Protein AF-A0A7W8PH49-F1 (afdb_monomer_lite)

Radius of gyration: 19.84 Å; chains: 1; bounding box: 50×38×51 Å

Secondary structure (DSSP, 8-state):
--EEEE-HHHHHHHHTT-HHIIIIIHHHHHHSPSEEEEHHHHHHHIIIIIHHHHHHHHHHHHSSSHHHHHHHHHTS-GGGHHHHHHHHHHHHHHHHHHHHH-TT--HHHHHHHHHHHHHHHHHHHHHHHH--TTEEEES--TT------EE-TTS-EE-TTSS----TTS--HHHHHHHT-HHHHHHHHHHT-GGGS-HHHHH-HHHHHHHHHHHHHHHH-TTS--HHHHHHTHHHHHHHHSPTTEEEE-S-HHHHHHHHHHTT-EEE---

Structure (mmCIF, N/CA/C/O backbone):
data_AF-A0A7W8PH49-F1
#
_entry.id   AF-A0A7W8PH49-F1
#
loop_
_atom_site.group_PDB
_atom_site.id
_atom_site.type_symbol
_atom_site.label_atom_id
_atom_site.label_alt_id
_atom_site.label_comp_id
_atom_site.label_asym_id
_atom_site.label_entity_id
_atom_site.label_seq_id
_atom_site.pdbx_PDB_ins_code
_atom_site.Cartn_x
_atom_site.Cartn_y
_atom_site.Cartn_z
_atom_site.occupancy
_atom_site.B_iso_or_equiv
_atom_site.auth_seq_id
_atom_site.auth_comp_id
_atom_site.auth_asym_id
_atom_site.auth_atom_id
_atom_site.pdbx_PDB_model_num
ATOM 1 N N . MET A 1 1 ? 0.239 10.671 24.122 1.00 63.59 1 MET A N 1
ATOM 2 C CA . MET A 1 1 ? 0.183 9.390 23.383 1.00 63.59 1 MET A CA 1
ATOM 3 C C . MET A 1 1 ? 1.608 8.944 23.175 1.00 63.59 1 MET A C 1
ATOM 5 O O . MET A 1 1 ? 2.427 9.815 22.929 1.00 63.59 1 MET A O 1
ATOM 9 N N . SER A 1 2 ? 1.913 7.663 23.361 1.00 86.12 2 SER A N 1
ATOM 10 C CA . SER A 1 2 ? 3.302 7.187 23.335 1.00 86.12 2 SER A CA 1
ATOM 11 C C . SER A 1 2 ? 3.602 6.191 22.216 1.00 86.12 2 SER A C 1
ATOM 13 O O . SER A 1 2 ? 4.771 5.967 21.965 1.00 86.12 2 SER A O 1
ATOM 15 N N . GLY A 1 3 ? 2.616 5.635 21.501 1.00 95.81 3 GLY A N 1
ATOM 16 C CA . GLY A 1 3 ? 2.865 4.623 20.459 1.00 95.81 3 GLY A CA 1
ATOM 17 C C . GLY A 1 3 ? 2.563 5.064 19.024 1.00 95.81 3 GLY A C 1
ATOM 18 O O . GLY A 1 3 ? 1.749 5.961 18.787 1.00 95.81 3 GLY A O 1
ATOM 19 N N . SER A 1 4 ? 3.164 4.358 18.066 1.00 97.56 4 SER A N 1
ATOM 20 C CA . SER A 1 4 ? 2.958 4.543 16.625 1.00 97.56 4 SER A CA 1
ATOM 21 C C . SER A 1 4 ? 2.393 3.273 15.990 1.00 97.56 4 SER A C 1
ATOM 23 O O . SER A 1 4 ? 2.998 2.206 16.079 1.00 97.56 4 SER A O 1
ATOM 25 N N . PHE A 1 5 ? 1.256 3.375 15.306 1.00 98.12 5 PHE A N 1
ATOM 26 C CA . PHE A 1 5 ? 0.662 2.279 14.544 1.00 98.12 5 PHE A CA 1
ATOM 27 C C . PHE A 1 5 ? 0.608 2.657 13.066 1.00 98.12 5 PHE A C 1
ATOM 29 O O . PHE A 1 5 ? -0.141 3.544 12.667 1.00 98.12 5 PHE A O 1
ATOM 36 N N . LEU A 1 6 ? 1.454 2.021 12.264 1.00 97.88 6 LEU A N 1
ATOM 37 C CA . LEU A 1 6 ? 1.696 2.434 10.889 1.00 97.88 6 LEU A CA 1
ATOM 38 C C . LEU A 1 6 ? 0.653 1.844 9.947 1.00 97.88 6 LEU A C 1
ATOM 40 O O . LEU A 1 6 ? 0.441 0.626 9.926 1.00 97.88 6 LEU A O 1
ATOM 44 N N . ASP A 1 7 ? 0.052 2.711 9.140 1.00 97.44 7 ASP A N 1
ATOM 45 C CA . ASP A 1 7 ? -0.735 2.296 7.993 1.00 97.44 7 ASP A CA 1
ATOM 46 C C . ASP A 1 7 ? 0.152 1.887 6.800 1.00 97.44 7 ASP A C 1
ATOM 48 O O . ASP A 1 7 ? 1.376 2.048 6.796 1.00 97.44 7 ASP A O 1
ATOM 52 N N . THR A 1 8 ? -0.481 1.362 5.752 1.00 96.56 8 THR A N 1
ATOM 53 C CA . THR A 1 8 ? 0.212 0.953 4.526 1.00 96.56 8 THR A CA 1
ATOM 54 C C . THR A 1 8 ? 0.941 2.105 3.844 1.00 96.56 8 THR A C 1
ATOM 56 O O . THR A 1 8 ? 2.031 1.887 3.319 1.00 96.56 8 THR A O 1
ATOM 59 N N . THR A 1 9 ? 0.373 3.314 3.825 1.00 96.06 9 THR A N 1
ATOM 60 C CA . THR A 1 9 ? 1.007 4.444 3.134 1.00 96.06 9 THR A CA 1
ATOM 61 C C . THR A 1 9 ? 2.331 4.817 3.789 1.00 96.06 9 THR A C 1
ATOM 63 O O . THR A 1 9 ? 3.338 4.908 3.096 1.00 96.06 9 THR A O 1
ATOM 66 N N . VAL A 1 10 ? 2.393 4.886 5.120 1.00 96.94 10 VAL A N 1
ATOM 67 C CA . VAL A 1 10 ? 3.647 5.154 5.837 1.00 96.94 10 VAL A CA 1
ATOM 68 C C . VAL A 1 10 ? 4.652 4.016 5.670 1.00 96.94 10 VAL A C 1
ATOM 70 O O . VAL A 1 10 ? 5.843 4.274 5.510 1.00 96.94 10 VAL A O 1
ATOM 73 N N . VAL A 1 11 ? 4.199 2.758 5.637 1.00 97.12 11 VAL A N 1
ATOM 74 C CA . VAL A 1 11 ? 5.083 1.618 5.336 1.00 97.12 11 VAL A CA 1
ATOM 75 C C . VAL A 1 11 ? 5.708 1.743 3.945 1.00 97.12 11 VAL A C 1
ATOM 77 O O . VAL A 1 11 ? 6.890 1.440 3.795 1.00 97.12 11 VAL A O 1
ATOM 80 N N . VAL A 1 12 ? 4.949 2.192 2.937 1.00 96.50 12 VAL A N 1
ATOM 81 C CA . VAL A 1 12 ? 5.479 2.444 1.586 1.00 96.50 12 VAL A CA 1
ATOM 82 C C . VAL A 1 12 ? 6.554 3.526 1.633 1.00 96.50 12 VAL A C 1
ATOM 84 O O . VAL A 1 12 ? 7.664 3.270 1.179 1.00 96.50 12 VAL A O 1
ATOM 87 N N . GLU A 1 13 ? 6.263 4.680 2.237 1.00 96.19 13 GLU A N 1
ATOM 88 C CA . GLU A 1 13 ? 7.209 5.800 2.329 1.00 96.19 13 GLU A CA 1
ATOM 89 C C . GLU A 1 13 ? 8.526 5.378 2.999 1.00 96.19 13 GLU A C 1
ATOM 91 O O . GLU A 1 13 ? 9.614 5.651 2.489 1.00 96.19 13 GLU A O 1
ATOM 96 N N . LEU A 1 14 ? 8.439 4.656 4.124 1.00 96.12 14 LEU A N 1
ATOM 97 C CA . LEU A 1 14 ? 9.610 4.153 4.849 1.00 96.12 14 LEU A CA 1
ATOM 98 C C . LEU A 1 14 ? 10.404 3.139 4.024 1.00 96.12 14 LEU A C 1
ATOM 100 O O . LEU A 1 14 ? 11.633 3.158 4.036 1.00 96.12 14 LEU A O 1
ATOM 104 N N . ALA A 1 15 ? 9.716 2.241 3.320 1.00 96.25 15 ALA A N 1
ATOM 105 C CA . ALA A 1 15 ? 10.357 1.191 2.545 1.00 96.25 15 ALA A CA 1
ATOM 106 C C . ALA A 1 15 ? 11.005 1.708 1.249 1.00 96.25 15 ALA A C 1
ATOM 108 O O . ALA A 1 15 ? 12.002 1.130 0.808 1.00 96.25 15 ALA A O 1
ATOM 109 N N . GLU A 1 16 ? 10.463 2.781 0.667 1.00 94.81 16 GLU A N 1
ATOM 110 C CA . GLU A 1 16 ? 11.040 3.508 -0.473 1.00 94.81 16 GLU A CA 1
ATOM 111 C C . GLU A 1 16 ? 12.112 4.525 -0.062 1.00 94.81 16 GLU A C 1
ATOM 113 O O . GLU A 1 16 ? 12.759 5.097 -0.935 1.00 94.81 16 GLU A O 1
ATOM 118 N N . GLU A 1 17 ? 12.330 4.727 1.242 1.00 93.56 17 GLU A N 1
ATOM 119 C CA . GLU A 1 17 ? 13.286 5.702 1.782 1.00 93.56 17 GLU A CA 1
ATOM 120 C C . GLU A 1 17 ? 13.030 7.127 1.259 1.00 93.56 17 GLU A C 1
ATOM 122 O O . GLU A 1 17 ? 13.965 7.888 0.975 1.00 93.56 17 GLU A O 1
ATOM 127 N N . SER A 1 18 ? 11.748 7.483 1.133 1.00 92.56 18 SER A N 1
ATOM 128 C CA . SER A 1 18 ? 11.317 8.776 0.611 1.00 92.56 18 SER A CA 1
ATOM 129 C C . SER A 1 18 ? 11.761 9.941 1.501 1.00 92.56 18 SER A C 1
ATOM 131 O O . SER A 1 18 ? 12.086 9.786 2.685 1.00 92.56 18 SER A O 1
ATOM 133 N N . ASP A 1 19 ? 11.727 11.156 0.957 1.00 93.00 19 ASP A N 1
ATOM 134 C CA . ASP A 1 19 ? 12.008 12.352 1.754 1.00 93.00 19 ASP A CA 1
ATOM 135 C C . ASP A 1 19 ? 10.998 12.518 2.891 1.00 93.00 19 ASP A C 1
ATOM 137 O O . ASP A 1 19 ? 11.363 12.946 3.985 1.00 93.00 19 ASP A O 1
ATOM 141 N N . LEU A 1 20 ? 9.744 12.104 2.686 1.00 92.12 20 LEU A N 1
ATOM 142 C CA . LEU A 1 20 ? 8.714 12.121 3.722 1.00 92.12 20 LEU A CA 1
ATOM 143 C C . LEU A 1 20 ? 9.047 11.160 4.872 1.00 92.12 20 LEU A C 1
ATOM 145 O O . LEU A 1 20 ? 8.883 11.501 6.047 1.00 92.12 20 LEU A O 1
ATOM 149 N N . ALA A 1 21 ? 9.573 9.977 4.547 1.00 91.00 21 ALA A N 1
ATOM 150 C CA . ALA A 1 21 ? 10.068 9.037 5.541 1.00 91.00 21 ALA A CA 1
ATOM 151 C C . ALA A 1 21 ? 11.220 9.623 6.365 1.00 91.00 21 ALA A C 1
ATOM 153 O O . ALA A 1 21 ? 11.222 9.486 7.587 1.00 91.00 21 ALA A O 1
ATOM 154 N N . LYS A 1 22 ? 12.173 10.306 5.725 1.00 92.38 22 LYS A N 1
ATOM 155 C CA . LYS A 1 22 ? 13.346 10.886 6.402 1.00 92.38 22 LYS A CA 1
ATOM 156 C C . LYS A 1 22 ? 13.001 12.109 7.248 1.00 92.38 22 LYS A C 1
ATOM 158 O O . LYS A 1 22 ? 13.488 12.236 8.366 1.00 92.38 22 LYS A O 1
ATOM 163 N N . THR A 1 23 ? 12.177 13.006 6.713 1.00 93.50 23 THR A N 1
ATOM 164 C CA . THR A 1 23 ? 11.883 14.311 7.328 1.00 93.50 23 THR A CA 1
ATOM 165 C C . THR A 1 23 ? 10.814 14.240 8.410 1.00 93.50 23 THR A C 1
ATOM 167 O O . THR A 1 23 ? 10.840 15.043 9.339 1.00 93.50 23 THR A O 1
ATOM 170 N N . TRP A 1 24 ? 9.895 13.276 8.326 1.00 94.56 24 TRP A N 1
ATOM 171 C CA . TRP A 1 24 ? 8.778 13.161 9.263 1.00 94.56 24 TRP A CA 1
ATOM 172 C C . TRP A 1 24 ? 8.630 11.757 9.850 1.00 94.56 24 TRP A C 1
ATOM 174 O O . TRP A 1 24 ? 8.584 11.615 11.073 1.00 94.56 24 TRP A O 1
ATOM 184 N N . GLY A 1 25 ? 8.596 10.717 9.010 1.00 92.62 25 GLY A N 1
ATOM 185 C CA . GLY A 1 25 ? 8.243 9.361 9.444 1.00 92.62 25 GLY A CA 1
ATOM 186 C C . GLY A 1 25 ? 9.185 8.801 10.512 1.00 92.62 25 GLY A C 1
ATOM 187 O O . GLY A 1 25 ? 8.754 8.482 11.620 1.00 92.62 25 GLY A O 1
ATOM 188 N N . LEU A 1 26 ? 10.480 8.712 10.202 1.00 94.38 26 LEU A N 1
ATOM 189 C CA . LEU A 1 26 ? 11.500 8.176 11.105 1.00 94.38 26 LEU A CA 1
ATOM 190 C C . LEU A 1 26 ? 11.653 9.009 12.393 1.00 94.38 26 LEU A C 1
ATOM 192 O O . LEU A 1 26 ? 11.631 8.399 13.465 1.00 94.38 26 LEU A O 1
ATOM 196 N N . PRO A 1 27 ? 11.740 10.359 12.351 1.00 94.69 27 PRO A N 1
ATOM 197 C CA . PRO A 1 27 ? 11.766 11.170 13.569 1.00 94.69 27 PRO A CA 1
ATOM 198 C C . PRO A 1 27 ? 10.541 10.961 14.465 1.00 94.69 27 PRO A C 1
ATOM 200 O O . PRO A 1 27 ? 10.687 10.776 15.674 1.00 94.69 27 PRO A O 1
ATOM 203 N N . TYR A 1 28 ? 9.335 10.939 13.884 1.00 94.88 28 TYR A N 1
ATOM 204 C CA . TYR A 1 28 ? 8.110 10.740 14.656 1.00 94.88 28 TYR A CA 1
ATOM 205 C C . TYR A 1 28 ? 8.087 9.356 15.313 1.00 94.88 28 TYR A C 1
ATOM 207 O O . TYR A 1 28 ? 7.813 9.241 16.508 1.00 94.88 28 TYR A O 1
ATOM 215 N N . ILE A 1 29 ? 8.424 8.309 14.556 1.00 95.88 29 ILE A N 1
ATOM 216 C CA . ILE A 1 29 ? 8.479 6.924 15.041 1.00 95.88 29 ILE A CA 1
ATOM 217 C C . ILE A 1 29 ? 9.504 6.769 16.168 1.00 95.88 29 ILE A C 1
ATOM 219 O O . ILE A 1 29 ? 9.229 6.093 17.160 1.00 95.88 29 ILE A O 1
ATOM 223 N N . ALA A 1 30 ? 10.673 7.401 16.050 1.00 95.19 30 ALA A N 1
ATOM 224 C CA . ALA A 1 30 ? 11.698 7.366 17.088 1.00 95.19 30 ALA A CA 1
ATOM 225 C C . ALA A 1 30 ? 11.212 8.007 18.400 1.00 95.19 30 ALA A C 1
ATOM 227 O O . ALA A 1 30 ? 11.478 7.472 19.475 1.00 95.19 30 ALA A O 1
ATOM 228 N N . GLY A 1 31 ? 10.458 9.108 18.316 1.00 95.31 31 GLY A N 1
ATOM 229 C CA . GLY A 1 31 ? 9.889 9.793 19.481 1.00 95.31 31 GLY A CA 1
ATOM 230 C C . GLY A 1 31 ? 8.648 9.128 20.094 1.00 95.31 31 GLY A C 1
ATOM 231 O O . GLY A 1 31 ? 8.282 9.467 21.216 1.00 95.31 31 GLY A O 1
ATOM 232 N N . ASN A 1 32 ? 7.995 8.195 19.389 1.00 96.56 32 ASN A N 1
ATOM 233 C CA . ASN A 1 32 ? 6.694 7.627 19.775 1.00 96.56 32 ASN A CA 1
ATOM 234 C C . ASN A 1 32 ? 6.712 6.087 19.732 1.00 96.56 32 ASN A C 1
ATOM 236 O O . ASN A 1 32 ? 6.073 5.457 18.880 1.00 96.56 32 ASN A O 1
ATOM 240 N N . GLN A 1 33 ? 7.463 5.487 20.661 1.00 96.12 33 GLN A N 1
ATOM 241 C CA . GLN A 1 33 ? 7.584 4.037 20.846 1.00 96.12 33 GLN A CA 1
ATOM 242 C C . GLN A 1 33 ? 6.598 3.476 21.897 1.00 96.12 33 GLN A C 1
ATOM 244 O O . GLN A 1 33 ? 6.437 4.058 22.970 1.00 96.12 33 GLN A O 1
ATOM 249 N N . PRO A 1 34 ? 6.001 2.288 21.672 1.00 96.69 34 PRO A N 1
ATOM 250 C CA . PRO A 1 34 ? 6.371 1.309 20.651 1.00 96.69 34 PRO A CA 1
ATOM 251 C C . PRO A 1 34 ? 5.816 1.646 19.265 1.00 96.69 34 PRO A C 1
ATOM 253 O O . PRO A 1 34 ? 4.673 2.084 19.137 1.00 96.69 34 PRO A O 1
ATOM 256 N N . ALA A 1 35 ? 6.604 1.367 18.227 1.00 97.62 35 ALA A N 1
ATOM 257 C CA . ALA A 1 35 ? 6.151 1.430 16.845 1.00 97.62 35 ALA A CA 1
ATOM 258 C C . ALA A 1 35 ? 5.801 0.043 16.301 1.00 97.62 35 ALA A C 1
ATOM 260 O O . ALA A 1 35 ? 6.537 -0.935 16.473 1.00 97.62 35 ALA A O 1
ATOM 261 N N . GLN A 1 36 ? 4.644 -0.052 15.654 1.00 97.94 36 GLN A N 1
ATOM 262 C CA . GLN A 1 36 ? 4.073 -1.312 15.206 1.00 97.94 36 GLN A CA 1
ATOM 263 C C . GLN A 1 36 ? 3.493 -1.194 13.801 1.00 97.94 36 GLN A C 1
ATOM 265 O O . GLN A 1 36 ? 2.929 -0.172 13.420 1.00 97.94 36 GLN A O 1
ATOM 270 N N . THR A 1 37 ? 3.594 -2.275 13.035 1.00 97.38 37 THR A N 1
ATOM 271 C CA . THR A 1 37 ? 2.990 -2.404 11.706 1.00 97.38 37 THR A CA 1
ATOM 272 C C . THR A 1 37 ? 2.215 -3.713 11.646 1.00 97.38 37 THR A C 1
ATOM 274 O O . THR A 1 37 ? 2.782 -4.767 11.936 1.00 97.38 37 THR A O 1
ATOM 277 N N . PRO A 1 38 ? 0.926 -3.715 11.289 1.00 96.50 38 PRO A N 1
ATOM 278 C CA . PRO A 1 38 ? 0.199 -4.965 11.159 1.00 96.50 38 PRO A CA 1
ATOM 279 C C . PRO A 1 38 ? 0.617 -5.719 9.889 1.00 96.50 38 PRO A C 1
ATOM 281 O O . PRO A 1 38 ? 0.914 -5.106 8.864 1.00 96.50 38 PRO A O 1
ATOM 284 N N . TYR A 1 39 ? 0.531 -7.053 9.895 1.00 94.38 39 TYR A N 1
ATOM 285 C CA . TYR A 1 39 ? 0.675 -7.862 8.672 1.00 94.38 39 TYR A CA 1
ATOM 286 C C . TYR A 1 39 ? -0.285 -7.422 7.556 1.00 94.38 39 TYR A C 1
ATOM 288 O O . TYR A 1 39 ? 0.010 -7.589 6.373 1.00 94.38 39 TYR A O 1
ATOM 296 N N . TYR A 1 40 ? -1.415 -6.815 7.924 1.00 94.50 40 TYR A N 1
ATOM 297 C CA . TYR A 1 40 ? -2.347 -6.212 6.981 1.00 94.50 40 TYR A CA 1
ATOM 298 C C . TYR A 1 40 ? -1.702 -5.118 6.113 1.00 94.50 40 TYR A C 1
ATOM 300 O O . TYR A 1 40 ? -1.950 -5.085 4.911 1.00 94.50 40 TYR A O 1
ATOM 308 N N . ALA A 1 41 ? -0.806 -4.295 6.666 1.00 95.69 41 ALA A N 1
ATOM 309 C CA . ALA A 1 41 ? -0.099 -3.279 5.887 1.00 95.69 41 ALA A CA 1
ATOM 310 C C . ALA A 1 41 ? 0.832 -3.911 4.842 1.00 95.69 41 ALA A C 1
ATOM 312 O O . ALA A 1 41 ? 0.869 -3.493 3.687 1.00 95.69 41 ALA A O 1
ATOM 313 N N . LEU A 1 42 ? 1.528 -4.993 5.208 1.00 94.31 42 LEU A N 1
ATOM 314 C CA . LEU A 1 42 ? 2.360 -5.751 4.267 1.00 94.31 42 LEU A CA 1
ATOM 315 C C . LEU A 1 42 ? 1.519 -6.432 3.180 1.00 94.31 42 LEU A C 1
ATOM 317 O O . LEU A 1 42 ? 1.929 -6.495 2.021 1.00 94.31 42 LEU A O 1
ATOM 321 N N . LYS A 1 43 ? 0.320 -6.909 3.532 1.00 92.00 43 LYS A N 1
ATOM 322 C CA . LYS A 1 43 ? -0.652 -7.454 2.577 1.00 92.00 43 LYS A CA 1
ATOM 323 C C . LYS A 1 43 ? -1.077 -6.400 1.553 1.00 92.00 43 LYS A C 1
ATOM 325 O O . LYS A 1 43 ? -1.104 -6.688 0.356 1.00 92.00 43 LYS A O 1
ATOM 330 N N . GLU A 1 44 ? -1.407 -5.193 2.001 1.00 92.81 44 GLU A N 1
ATOM 331 C CA . GLU A 1 44 ? -1.779 -4.097 1.104 1.00 92.81 44 GLU A CA 1
ATOM 332 C C . GLU A 1 44 ? -0.597 -3.601 0.267 1.00 92.81 44 GLU A C 1
ATOM 334 O O . GLU A 1 44 ? -0.771 -3.354 -0.927 1.00 92.81 44 GLU A O 1
ATOM 339 N N . LEU A 1 45 ? 0.610 -3.555 0.837 1.00 93.75 45 LEU A N 1
ATOM 340 C CA . LEU A 1 45 ? 1.846 -3.268 0.109 1.00 93.75 45 LEU A CA 1
ATOM 341 C C . LEU A 1 45 ? 2.061 -4.263 -1.045 1.00 93.75 45 LEU A C 1
ATOM 343 O O . LEU A 1 45 ? 2.324 -3.840 -2.175 1.00 93.75 45 LEU A O 1
ATOM 347 N N . LEU A 1 46 ? 1.890 -5.568 -0.786 1.00 91.88 46 LEU A N 1
ATOM 348 C CA . LEU A 1 46 ? 1.950 -6.611 -1.817 1.00 91.88 46 LEU A CA 1
ATOM 349 C C . LEU A 1 46 ? 0.882 -6.411 -2.895 1.00 91.88 46 LEU A C 1
ATOM 351 O O . LEU A 1 46 ? 1.197 -6.423 -4.081 1.00 91.88 46 LEU A O 1
ATOM 355 N N . ALA A 1 47 ? -0.377 -6.193 -2.499 1.00 88.94 47 ALA A N 1
ATOM 356 C CA . ALA A 1 47 ? -1.499 -5.999 -3.425 1.00 88.94 47 ALA A CA 1
ATOM 357 C C . ALA A 1 47 ? -1.437 -4.675 -4.215 1.00 88.94 47 ALA A C 1
ATOM 359 O O . ALA A 1 47 ? -2.161 -4.506 -5.210 1.00 88.94 47 ALA A O 1
ATOM 360 N N . GLY A 1 48 ? -0.651 -3.723 -3.718 1.00 91.56 48 GLY A N 1
ATOM 361 C CA . GLY A 1 48 ? -0.505 -2.362 -4.206 1.00 91.56 48 GLY A CA 1
ATOM 362 C C . GLY A 1 48 ? 0.846 -2.148 -4.870 1.00 91.56 48 GLY A C 1
ATOM 363 O O . GLY A 1 48 ? 1.048 -2.570 -6.009 1.00 91.56 48 GLY A O 1
ATOM 364 N N . ARG A 1 49 ? 1.748 -1.447 -4.176 1.00 94.25 49 ARG A N 1
ATOM 365 C CA . ARG A 1 49 ? 2.990 -0.912 -4.747 1.00 94.25 49 ARG A CA 1
ATOM 366 C C . ARG A 1 49 ? 3.927 -1.992 -5.287 1.00 94.25 49 ARG A C 1
ATOM 368 O O . ARG A 1 49 ? 4.422 -1.834 -6.399 1.00 94.25 49 ARG A O 1
ATOM 375 N N . VAL A 1 50 ? 4.109 -3.105 -4.570 1.00 94.12 50 VAL A N 1
ATOM 376 C CA . VAL A 1 50 ? 4.936 -4.228 -5.054 1.00 94.12 50 VAL A CA 1
ATOM 377 C C . VAL A 1 50 ? 4.351 -4.799 -6.342 1.00 94.12 50 VAL A C 1
ATOM 379 O O . VAL A 1 50 ? 5.067 -4.927 -7.330 1.00 94.12 50 VAL A O 1
ATOM 382 N N . ARG A 1 51 ? 3.038 -5.075 -6.372 1.00 92.00 51 ARG A N 1
ATOM 383 C CA . ARG A 1 51 ? 2.382 -5.599 -7.575 1.00 92.00 51 ARG A CA 1
ATOM 384 C C . ARG A 1 51 ? 2.509 -4.655 -8.769 1.00 92.00 51 ARG A C 1
ATOM 386 O O . ARG A 1 51 ? 2.769 -5.131 -9.863 1.00 92.00 51 ARG A O 1
ATOM 393 N N . ILE A 1 52 ? 2.356 -3.348 -8.559 1.00 93.50 52 ILE A N 1
ATOM 394 C CA . ILE A 1 52 ? 2.504 -2.333 -9.615 1.00 93.50 52 ILE A CA 1
ATOM 395 C C . ILE A 1 52 ? 3.896 -2.401 -10.251 1.00 93.50 52 ILE A C 1
ATOM 397 O O . ILE A 1 52 ? 4.015 -2.394 -11.474 1.00 93.50 52 ILE A O 1
ATOM 401 N N . LEU A 1 53 ? 4.942 -2.493 -9.430 1.00 95.19 53 LEU A N 1
ATOM 402 C CA . LEU A 1 53 ? 6.315 -2.580 -9.917 1.00 95.19 53 LEU A CA 1
ATOM 403 C C . LEU A 1 53 ? 6.600 -3.926 -10.611 1.00 95.19 53 LEU A C 1
ATOM 405 O O . LEU A 1 53 ? 7.241 -3.935 -11.660 1.00 95.19 53 LEU A O 1
ATOM 409 N N . CYS A 1 54 ? 6.074 -5.044 -10.092 1.00 94.12 54 CYS A N 1
ATOM 410 C CA . CYS A 1 54 ? 6.142 -6.338 -10.782 1.00 94.12 54 CYS A CA 1
ATOM 411 C C . CYS A 1 54 ? 5.421 -6.296 -12.136 1.00 94.12 54 CYS A C 1
ATOM 413 O O . CYS A 1 54 ? 5.951 -6.791 -13.124 1.00 94.12 54 CYS A O 1
ATOM 415 N N . ASP A 1 55 ? 4.229 -5.694 -12.204 1.00 92.50 55 ASP A N 1
ATOM 416 C CA . ASP A 1 55 ? 3.472 -5.563 -13.450 1.00 92.50 55 ASP A CA 1
ATOM 417 C C . ASP A 1 55 ? 4.256 -4.711 -14.470 1.00 92.50 55 ASP A C 1
ATOM 419 O O . ASP A 1 55 ? 4.339 -5.095 -15.635 1.00 92.50 55 ASP A O 1
ATOM 423 N N . ALA A 1 56 ? 4.894 -3.611 -14.047 1.00 95.50 56 ALA A N 1
ATOM 424 C CA . ALA A 1 56 ? 5.760 -2.804 -14.914 1.00 95.50 56 ALA A CA 1
ATOM 425 C C . ALA A 1 56 ? 6.966 -3.606 -15.439 1.00 95.50 56 ALA A C 1
ATOM 427 O O . ALA A 1 56 ? 7.201 -3.642 -16.648 1.00 95.50 56 ALA A O 1
ATOM 428 N N . HIS A 1 57 ? 7.680 -4.303 -14.548 1.00 96.88 57 HIS A N 1
ATOM 429 C CA . HIS A 1 57 ? 8.808 -5.165 -14.908 1.00 96.88 57 HIS A CA 1
ATOM 430 C C . HIS A 1 57 ? 8.395 -6.255 -15.902 1.00 96.88 57 HIS A C 1
ATOM 432 O O . HIS A 1 57 ? 9.000 -6.410 -16.956 1.00 96.88 57 HIS A O 1
ATOM 438 N N . ASN A 1 58 ? 7.332 -6.997 -15.598 1.00 95.81 58 ASN A N 1
ATOM 439 C CA . ASN A 1 58 ? 6.924 -8.155 -16.390 1.00 95.81 58 ASN A CA 1
ATOM 440 C C . ASN A 1 58 ? 6.387 -7.752 -17.765 1.00 95.81 58 ASN A C 1
ATOM 442 O O . ASN A 1 58 ? 6.576 -8.480 -18.737 1.00 95.81 58 ASN A O 1
ATOM 446 N N . ARG A 1 59 ? 5.748 -6.580 -17.870 1.00 95.94 59 ARG A N 1
ATOM 447 C CA . ARG A 1 59 ? 5.344 -6.015 -19.163 1.00 95.94 59 ARG A CA 1
ATOM 448 C C . ARG A 1 59 ? 6.548 -5.612 -20.002 1.00 95.94 59 ARG A C 1
ATOM 450 O O . ARG A 1 59 ? 6.545 -5.896 -21.193 1.00 95.94 59 ARG A O 1
ATOM 457 N N . LEU A 1 60 ? 7.570 -5.009 -19.394 1.00 97.25 60 LEU A N 1
ATOM 458 C CA . LEU A 1 60 ? 8.821 -4.708 -20.087 1.00 97.25 60 LEU A CA 1
ATOM 459 C C . LEU A 1 60 ? 9.548 -5.983 -20.526 1.00 97.25 60 LEU A C 1
ATOM 461 O O . LEU A 1 60 ? 10.009 -6.054 -21.660 1.00 97.25 60 LEU A O 1
ATOM 465 N N . GLN A 1 61 ? 9.612 -6.993 -19.657 1.00 96.81 61 GLN A N 1
ATOM 466 C CA . GLN A 1 61 ? 10.252 -8.279 -19.940 1.00 96.81 61 GLN A CA 1
ATOM 467 C C . GLN A 1 61 ? 9.628 -8.938 -21.175 1.00 96.81 61 GLN A C 1
ATOM 469 O O . GLN A 1 61 ? 10.352 -9.347 -22.082 1.00 96.81 61 GLN A O 1
ATOM 474 N N . ALA A 1 62 ? 8.293 -8.980 -21.222 1.00 95.88 62 ALA A N 1
ATOM 475 C CA . ALA A 1 62 ? 7.529 -9.610 -22.295 1.00 95.88 62 ALA A CA 1
ATOM 476 C C . ALA A 1 62 ? 7.506 -8.818 -23.616 1.00 95.88 62 ALA A C 1
ATOM 478 O O . ALA A 1 62 ? 7.245 -9.408 -24.659 1.00 95.88 62 ALA A O 1
ATOM 479 N N . ALA A 1 63 ? 7.737 -7.504 -23.580 1.00 96.19 63 ALA A N 1
ATOM 480 C CA . ALA A 1 63 ? 7.714 -6.644 -24.762 1.00 96.19 63 ALA A CA 1
ATOM 481 C C . ALA A 1 63 ? 9.057 -6.652 -25.501 1.00 96.19 63 ALA A C 1
ATOM 483 O O . ALA A 1 63 ? 10.109 -6.821 -24.892 1.00 96.19 63 ALA A O 1
ATOM 484 N N . GLU A 1 64 ? 9.072 -6.379 -26.801 1.00 94.25 64 GLU A N 1
ATOM 485 C CA . GLU A 1 64 ? 10.310 -6.242 -27.569 1.00 94.25 64 GLU A CA 1
ATOM 486 C C . GLU A 1 64 ? 11.058 -4.951 -27.175 1.00 94.25 64 GLU A C 1
ATOM 488 O O . GLU A 1 64 ? 12.289 -4.909 -27.158 1.00 94.25 64 GLU A O 1
ATOM 493 N N . ASN A 1 65 ? 10.334 -3.869 -26.867 1.00 92.88 65 ASN A N 1
ATOM 494 C CA . ASN A 1 65 ? 10.882 -2.574 -26.443 1.00 92.88 65 ASN A CA 1
ATOM 495 C C . ASN A 1 65 ? 10.019 -1.866 -25.397 1.00 92.88 65 ASN A C 1
ATOM 497 O O . ASN A 1 65 ? 8.881 -2.235 -25.120 1.00 92.88 65 ASN A O 1
ATOM 501 N N . VAL A 1 66 ? 10.573 -0.775 -24.865 1.00 93.81 66 VAL A N 1
ATOM 502 C CA . VAL A 1 66 ? 9.917 0.115 -23.903 1.00 93.81 66 VAL A CA 1
ATOM 503 C C . VAL A 1 66 ? 8.620 0.714 -24.454 1.00 93.81 66 VAL A C 1
ATOM 505 O O . VAL A 1 66 ? 7.636 0.803 -23.722 1.00 93.81 66 VAL A O 1
ATOM 508 N N . GLY A 1 67 ? 8.585 1.092 -25.736 1.00 93.88 67 GLY A N 1
ATOM 509 C CA . GLY A 1 67 ? 7.387 1.647 -26.371 1.00 93.88 67 GLY A CA 1
ATOM 510 C C . GLY A 1 67 ? 6.228 0.650 -26.382 1.00 93.88 67 GLY A C 1
ATOM 511 O O . GLY A 1 67 ? 5.113 0.979 -25.979 1.00 93.88 67 GLY A O 1
ATOM 512 N N . GLU A 1 68 ? 6.501 -0.598 -26.754 1.00 96.06 68 GLU A N 1
ATOM 513 C CA . GLU A 1 68 ? 5.526 -1.684 -26.703 1.00 96.06 68 GLU A CA 1
ATOM 514 C C . GLU A 1 68 ? 5.074 -1.978 -25.264 1.00 96.06 68 GLU A C 1
ATOM 516 O O . GLU A 1 68 ? 3.876 -2.127 -25.020 1.00 96.06 68 GLU A O 1
ATOM 521 N N . ALA A 1 69 ? 5.991 -1.974 -24.292 1.00 95.88 69 ALA A N 1
ATOM 522 C CA . ALA A 1 69 ? 5.652 -2.151 -22.880 1.00 95.88 69 ALA A CA 1
ATOM 523 C C . ALA A 1 69 ? 4.709 -1.048 -22.361 1.00 95.88 69 ALA A C 1
ATOM 525 O O . ALA A 1 69 ? 3.708 -1.342 -21.699 1.00 95.88 69 ALA A O 1
ATOM 526 N N . LEU A 1 70 ? 4.981 0.218 -22.704 1.00 94.25 70 LEU A N 1
ATOM 527 C CA . LEU A 1 70 ? 4.126 1.363 -22.375 1.00 94.25 70 LEU A CA 1
ATOM 528 C C . LEU A 1 70 ? 2.743 1.233 -23.018 1.00 94.25 70 LEU A C 1
ATOM 530 O O . LEU A 1 70 ? 1.732 1.439 -22.346 1.00 94.25 70 LEU A O 1
ATOM 534 N N . MET A 1 71 ? 2.677 0.834 -24.290 1.00 94.25 71 MET A N 1
ATOM 535 C CA . MET A 1 71 ? 1.410 0.604 -24.987 1.00 94.25 71 MET A CA 1
ATOM 536 C C . MET A 1 71 ? 0.619 -0.556 -24.375 1.00 94.25 71 MET A C 1
ATOM 538 O O . MET A 1 71 ? -0.600 -0.458 -24.221 1.00 94.25 71 MET A O 1
ATOM 542 N N . ALA A 1 72 ? 1.291 -1.639 -23.979 1.00 93.44 72 ALA A N 1
ATOM 543 C CA . ALA A 1 72 ? 0.665 -2.770 -23.304 1.00 93.44 72 ALA A CA 1
ATOM 544 C C . ALA A 1 72 ? 0.064 -2.363 -21.948 1.00 93.44 72 ALA A C 1
ATOM 546 O O . ALA A 1 72 ? -1.053 -2.774 -21.625 1.00 93.44 72 ALA A O 1
ATOM 547 N N . LEU A 1 73 ? 0.762 -1.519 -21.180 1.00 91.00 73 LEU A N 1
ATOM 548 C CA . LEU A 1 73 ? 0.234 -0.933 -19.946 1.00 91.00 73 LEU A CA 1
ATOM 549 C C . LEU A 1 73 ? -0.941 0.011 -20.231 1.00 91.00 73 LEU A C 1
ATOM 551 O O . LEU A 1 73 ? -1.985 -0.105 -19.596 1.00 91.00 73 LEU A O 1
ATOM 555 N N . ALA A 1 74 ? -0.823 0.902 -21.218 1.00 89.69 74 ALA A N 1
ATOM 556 C CA . ALA A 1 74 ? -1.864 1.870 -21.565 1.00 89.69 74 ALA A CA 1
ATOM 557 C C . ALA A 1 74 ? -3.186 1.208 -21.992 1.00 89.69 74 ALA A C 1
ATOM 559 O O . ALA A 1 74 ? -4.257 1.732 -21.673 1.00 89.69 74 ALA A O 1
ATOM 560 N N . ARG A 1 75 ? -3.104 0.043 -22.653 1.00 90.12 75 ARG A N 1
ATOM 561 C CA . ARG A 1 75 ? -4.242 -0.786 -23.091 1.00 90.12 75 ARG A CA 1
ATOM 562 C C . ARG A 1 75 ? -4.910 -1.584 -21.968 1.00 90.12 75 ARG A C 1
ATOM 564 O O . ARG A 1 75 ? -5.931 -2.224 -22.217 1.00 90.12 75 ARG A O 1
ATOM 571 N N . MET A 1 76 ? -4.372 -1.581 -20.745 1.00 84.62 76 MET A N 1
ATOM 572 C CA . MET A 1 76 ? -5.024 -2.268 -19.629 1.00 84.62 76 MET A CA 1
ATOM 573 C C . MET A 1 76 ? -6.425 -1.681 -19.367 1.00 84.62 76 MET A C 1
ATOM 575 O O . MET A 1 76 ? -6.594 -0.459 -19.436 1.00 84.62 76 MET A O 1
ATOM 579 N N . PRO A 1 77 ? -7.428 -2.519 -19.029 1.00 80.06 77 PRO A N 1
ATOM 580 C CA . PRO A 1 77 ? -8.797 -2.062 -18.805 1.00 80.06 77 PRO A CA 1
ATOM 581 C C . PRO A 1 77 ? -8.878 -0.924 -17.782 1.00 80.06 77 PRO A C 1
ATOM 583 O O . PRO A 1 77 ? -8.169 -0.939 -16.774 1.00 80.06 77 PRO A O 1
ATOM 586 N N . GLY A 1 78 ? -9.805 0.019 -17.982 1.00 60.62 78 GLY A N 1
ATOM 587 C CA . GLY A 1 78 ? -9.972 1.201 -17.120 1.00 60.62 78 GLY A CA 1
ATOM 588 C C . GLY A 1 78 ? -10.210 0.893 -15.634 1.00 60.62 78 GLY A C 1
ATOM 589 O O . GLY A 1 78 ? -9.869 1.703 -14.777 1.00 60.62 78 GLY A O 1
ATOM 590 N N . VAL A 1 79 ? -10.685 -0.314 -15.302 1.00 61.03 79 VAL A N 1
ATOM 591 C CA . VAL A 1 79 ? -10.809 -0.818 -13.917 1.00 61.03 79 VAL A CA 1
ATOM 592 C C . VAL A 1 79 ? -9.452 -0.847 -13.184 1.00 61.03 79 VAL A C 1
ATOM 594 O O . VAL A 1 79 ? -9.405 -0.789 -11.954 1.00 61.03 79 VAL A O 1
ATOM 597 N N . ALA A 1 80 ? -8.336 -0.873 -13.920 1.00 62.97 80 ALA A N 1
ATOM 598 C CA . ALA A 1 80 ? -6.984 -0.768 -13.382 1.00 62.97 80 ALA A CA 1
ATOM 599 C C . ALA A 1 80 ? -6.522 0.678 -13.102 1.00 62.97 80 ALA A C 1
ATOM 601 O O . ALA A 1 80 ? -5.509 0.827 -12.426 1.00 62.97 80 ALA A O 1
ATOM 602 N N . GLY A 1 81 ? -7.249 1.712 -13.557 1.00 73.62 81 GLY A N 1
ATOM 603 C CA . GLY A 1 81 ? -6.957 3.160 -13.477 1.00 73.62 81 GLY A CA 1
ATOM 604 C C . GLY A 1 81 ? -5.674 3.561 -12.737 1.00 73.62 81 GLY A C 1
ATOM 605 O O . GLY A 1 81 ? -4.592 3.528 -13.308 1.00 73.62 81 GLY A O 1
ATOM 606 N N . ARG A 1 82 ? -5.778 3.851 -11.431 1.00 76.50 82 ARG A N 1
ATOM 607 C CA . ARG A 1 82 ? -4.638 4.290 -10.595 1.00 76.50 82 ARG A CA 1
ATOM 608 C C . ARG A 1 82 ? -3.431 3.337 -10.612 1.00 76.50 82 ARG A C 1
ATOM 610 O O . ARG A 1 82 ? -2.297 3.788 -10.524 1.00 76.50 82 ARG A O 1
ATOM 617 N N . LYS A 1 83 ? -3.652 2.020 -10.708 1.00 83.25 83 LYS A N 1
ATOM 618 C CA . LYS A 1 83 ? -2.564 1.028 -10.785 1.00 83.25 83 LYS A CA 1
ATOM 619 C C . LYS A 1 83 ? -1.866 1.067 -12.142 1.00 83.25 83 LYS A C 1
ATOM 621 O O . LYS A 1 83 ? -0.650 0.926 -12.192 1.00 83.25 83 LYS A O 1
ATOM 626 N N . LYS A 1 84 ? -2.635 1.270 -13.215 1.00 88.06 84 LYS A N 1
ATOM 627 C CA . LYS A 1 84 ? -2.119 1.434 -14.577 1.00 88.06 84 LYS A CA 1
ATOM 628 C C . LYS A 1 84 ? -1.194 2.645 -14.652 1.00 88.06 84 LYS A C 1
ATOM 630 O O . LYS A 1 84 ? -0.051 2.510 -15.072 1.00 88.06 84 LYS A O 1
ATOM 635 N N . ASP A 1 85 ? -1.672 3.796 -14.188 1.00 89.81 85 ASP A N 1
ATOM 636 C CA . ASP A 1 85 ? -0.918 5.048 -14.271 1.00 89.81 85 ASP A CA 1
ATOM 637 C C . ASP A 1 85 ? 0.362 4.975 -13.426 1.00 89.81 85 ASP A C 1
ATOM 639 O O . ASP A 1 85 ? 1.435 5.347 -13.894 1.00 89.81 85 ASP A O 1
ATOM 643 N N . ALA A 1 86 ? 0.290 4.377 -12.233 1.00 91.06 86 ALA A N 1
ATOM 644 C CA . ALA A 1 86 ? 1.462 4.142 -11.392 1.00 91.06 86 ALA A CA 1
ATOM 645 C C . ALA A 1 86 ? 2.481 3.168 -12.021 1.00 91.06 86 ALA A C 1
ATOM 647 O O . ALA A 1 86 ? 3.689 3.338 -11.841 1.00 91.06 86 ALA A O 1
ATOM 648 N N . ALA A 1 87 ? 2.029 2.152 -12.766 1.00 92.56 87 ALA A N 1
ATOM 649 C CA . ALA A 1 87 ? 2.922 1.245 -13.491 1.00 92.56 87 ALA A CA 1
ATOM 650 C C . ALA A 1 87 ? 3.620 1.963 -14.656 1.00 92.56 87 ALA A C 1
ATOM 652 O O . ALA A 1 87 ? 4.829 1.814 -14.824 1.00 92.56 87 ALA A O 1
ATOM 653 N N . ILE A 1 88 ? 2.887 2.797 -15.403 1.00 94.06 88 ILE A N 1
ATOM 654 C CA . ILE A 1 88 ? 3.442 3.643 -16.472 1.00 94.06 88 ILE A CA 1
ATOM 655 C C . ILE A 1 88 ? 4.486 4.608 -15.904 1.00 94.06 88 ILE A C 1
ATOM 657 O O . ILE A 1 88 ? 5.593 4.682 -16.427 1.00 94.06 88 ILE A O 1
ATOM 661 N N . GLN A 1 89 ? 4.170 5.298 -14.805 1.00 94.44 89 GLN A N 1
ATOM 662 C CA . GLN A 1 89 ? 5.109 6.195 -14.124 1.00 94.44 89 GLN A CA 1
ATOM 663 C C . GLN A 1 89 ? 6.365 5.459 -13.652 1.00 94.44 89 GLN A C 1
ATOM 665 O O . GLN A 1 89 ? 7.470 5.971 -13.801 1.00 94.44 89 GLN A O 1
ATOM 670 N N . SER A 1 90 ? 6.214 4.242 -13.124 1.00 94.81 90 SER A N 1
ATOM 671 C CA . SER A 1 90 ? 7.356 3.434 -12.681 1.00 94.81 90 SER A CA 1
ATOM 672 C C . SER A 1 90 ? 8.253 3.028 -13.853 1.00 94.81 90 SER A C 1
ATOM 674 O O . SER A 1 90 ? 9.474 3.069 -13.728 1.00 94.81 90 SER A O 1
ATOM 676 N N . LEU A 1 91 ? 7.658 2.689 -15.002 1.00 95.31 91 LEU A N 1
ATOM 677 C CA . LEU A 1 91 ? 8.399 2.369 -16.219 1.00 95.31 91 LEU A CA 1
ATOM 678 C C . LEU A 1 91 ? 9.106 3.604 -16.800 1.00 95.31 91 LEU A C 1
ATOM 680 O O . LEU A 1 91 ? 10.264 3.514 -17.192 1.00 95.31 91 LEU A O 1
ATOM 684 N N . ALA A 1 92 ? 8.442 4.762 -16.806 1.00 95.19 92 ALA A N 1
ATOM 685 C CA . ALA A 1 92 ? 9.031 6.025 -17.246 1.00 95.19 92 ALA A CA 1
ATOM 686 C C . ALA A 1 92 ? 10.196 6.466 -16.344 1.00 95.19 92 ALA A C 1
ATOM 688 O O . ALA A 1 92 ? 11.229 6.902 -16.844 1.00 95.19 92 ALA A O 1
ATOM 689 N N . ALA A 1 93 ? 10.068 6.298 -15.025 1.00 94.88 93 ALA A N 1
ATOM 690 C CA . ALA A 1 93 ? 11.151 6.582 -14.088 1.00 94.88 93 ALA A CA 1
ATOM 691 C C . ALA A 1 93 ? 12.358 5.660 -14.318 1.00 94.88 93 ALA A C 1
ATOM 693 O O . ALA A 1 93 ? 13.487 6.138 -14.350 1.00 94.88 93 ALA A O 1
ATOM 694 N N . ALA A 1 94 ? 12.128 4.358 -14.528 1.00 96.12 94 ALA A N 1
ATOM 695 C CA . ALA A 1 94 ? 13.199 3.420 -14.868 1.00 96.12 94 ALA A CA 1
ATOM 696 C C . ALA A 1 94 ? 13.891 3.794 -16.191 1.00 96.12 94 ALA A C 1
ATOM 698 O O . ALA A 1 94 ? 15.110 3.700 -16.290 1.00 96.12 94 ALA A O 1
ATOM 699 N N . LEU A 1 95 ? 13.127 4.262 -17.186 1.00 95.62 95 LEU A N 1
ATOM 700 C CA . LEU A 1 95 ? 13.672 4.743 -18.457 1.00 95.62 95 LEU A CA 1
ATOM 701 C C . LEU A 1 95 ? 14.576 5.967 -18.259 1.00 95.62 95 LEU A C 1
ATOM 703 O O . LEU A 1 95 ? 15.664 6.002 -18.825 1.00 95.62 95 LEU A O 1
ATOM 707 N N . SER A 1 96 ? 14.149 6.938 -17.442 1.00 94.62 96 SER A N 1
ATOM 708 C CA . SER A 1 96 ? 14.968 8.111 -17.094 1.00 94.62 96 SER A CA 1
ATOM 709 C C . SER A 1 96 ? 16.292 7.683 -16.469 1.00 94.62 96 SER A C 1
ATOM 711 O O . SER A 1 96 ? 17.351 8.065 -16.953 1.00 94.62 96 SER A O 1
ATOM 713 N N . THR A 1 97 ? 16.242 6.805 -15.460 1.00 94.25 97 THR A N 1
ATOM 714 C CA . THR A 1 97 ? 17.441 6.294 -14.779 1.00 94.25 97 THR A CA 1
ATOM 715 C C . THR A 1 97 ? 18.384 5.549 -15.731 1.00 94.25 97 THR A C 1
ATOM 717 O O . THR A 1 97 ? 19.601 5.720 -15.640 1.00 94.25 97 THR A O 1
ATOM 720 N N . ALA A 1 98 ? 17.850 4.748 -16.658 1.00 94.75 98 ALA A N 1
ATOM 721 C CA . ALA A 1 98 ? 18.659 4.050 -17.657 1.00 9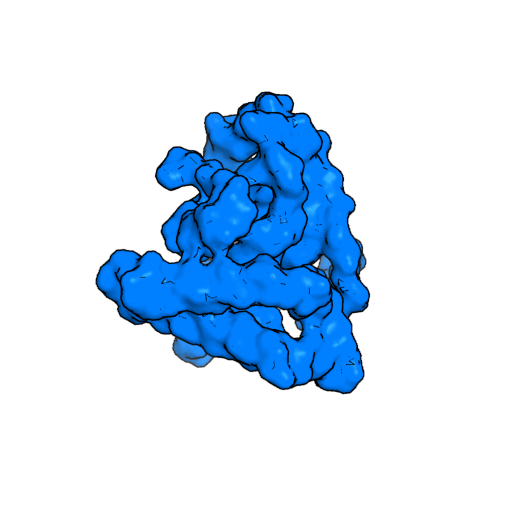4.75 98 ALA A CA 1
ATOM 722 C C . ALA A 1 98 ? 19.353 5.033 -18.615 1.00 94.75 98 ALA A C 1
ATOM 724 O O . ALA A 1 98 ? 20.549 4.917 -18.850 1.00 94.75 98 ALA A O 1
ATOM 725 N N . PHE A 1 99 ? 18.654 6.062 -19.105 1.00 93.69 99 PHE A N 1
ATOM 726 C CA . PHE A 1 99 ? 19.280 7.083 -19.955 1.00 93.69 99 PHE A CA 1
ATOM 727 C C . PHE A 1 99 ? 20.291 7.964 -19.215 1.00 93.69 99 PHE A C 1
ATOM 729 O O . PHE A 1 99 ? 21.286 8.367 -19.808 1.00 93.69 99 PHE A O 1
ATOM 736 N N . GLU A 1 100 ? 20.066 8.260 -17.936 1.00 93.19 100 GLU A N 1
ATOM 737 C CA . GLU A 1 100 ? 21.036 8.982 -17.103 1.00 93.19 100 GLU A CA 1
ATOM 738 C C . GLU A 1 100 ? 22.326 8.173 -16.912 1.00 93.19 100 GLU A C 1
ATOM 740 O O . GLU A 1 100 ? 23.420 8.734 -16.919 1.00 93.19 100 GLU A O 1
ATOM 745 N N . THR A 1 101 ? 22.200 6.852 -16.765 1.00 92.00 101 THR A N 1
ATOM 746 C CA . THR A 1 101 ? 23.335 5.947 -16.537 1.00 92.00 101 THR A CA 1
ATOM 747 C C . THR A 1 101 ? 24.057 5.592 -17.838 1.00 92.00 101 THR A C 1
ATOM 749 O O . THR A 1 101 ? 25.284 5.486 -17.856 1.00 92.00 101 THR A O 1
ATOM 752 N N . ASN A 1 102 ? 23.312 5.429 -18.931 1.00 92.62 102 ASN A N 1
ATOM 753 C CA . ASN A 1 102 ? 23.814 4.977 -20.223 1.00 92.62 102 ASN A CA 1
ATOM 754 C C . ASN A 1 102 ? 23.163 5.746 -21.393 1.00 92.62 102 ASN A C 1
ATOM 756 O O . ASN A 1 102 ? 22.369 5.192 -22.157 1.00 92.62 102 ASN A O 1
ATOM 760 N N . PRO A 1 103 ? 23.500 7.034 -21.584 1.00 89.88 103 PRO A N 1
ATOM 761 C CA . PRO A 1 103 ? 22.814 7.904 -22.544 1.00 89.88 103 PRO A CA 1
ATOM 762 C C . PRO A 1 103 ? 22.992 7.493 -24.011 1.00 89.88 103 PRO A C 1
ATOM 764 O O . PRO A 1 103 ? 22.173 7.851 -24.853 1.00 89.88 103 PRO A O 1
ATOM 767 N N . THR A 1 104 ? 24.053 6.750 -24.333 1.00 92.31 104 THR A N 1
ATOM 768 C CA . THR A 1 104 ? 24.347 6.269 -25.693 1.00 92.31 104 THR A CA 1
ATOM 769 C C . THR A 1 104 ? 24.090 4.770 -25.857 1.00 92.31 104 THR A C 1
ATOM 771 O O . THR A 1 104 ? 24.511 4.186 -26.855 1.00 92.31 104 THR A O 1
ATOM 774 N N . GLY A 1 105 ? 23.457 4.135 -24.867 1.00 90.31 105 GLY A N 1
ATOM 775 C CA . GLY A 1 105 ? 23.190 2.704 -24.860 1.00 90.31 105 GLY A CA 1
ATOM 776 C C . GLY A 1 105 ? 22.281 2.278 -26.008 1.00 90.31 105 GLY A C 1
ATOM 777 O O . GLY A 1 105 ? 21.337 2.980 -26.382 1.00 90.31 105 GLY A O 1
ATOM 778 N N . GLY A 1 106 ? 22.547 1.093 -26.559 1.00 93.06 106 GLY A N 1
ATOM 779 C CA . GLY A 1 106 ? 21.636 0.473 -27.510 1.00 93.06 106 GLY A CA 1
ATOM 780 C C . GLY A 1 106 ? 20.296 0.135 -26.851 1.00 93.06 106 GLY A C 1
ATOM 781 O O . GLY A 1 106 ? 20.181 0.012 -25.632 1.00 93.06 106 GLY A O 1
ATOM 782 N N . ARG A 1 107 ? 19.265 -0.076 -27.670 1.00 92.44 107 ARG A N 1
ATOM 783 C CA . ARG A 1 107 ? 17.906 -0.422 -27.215 1.00 92.44 107 ARG A CA 1
ATOM 784 C C . ARG A 1 107 ? 17.878 -1.578 -26.200 1.00 92.44 107 ARG A C 1
ATOM 786 O O . ARG A 1 107 ? 17.146 -1.500 -25.212 1.00 92.44 107 ARG A O 1
ATOM 793 N N . ASP A 1 108 ? 18.657 -2.628 -26.441 1.00 93.38 108 ASP A N 1
ATOM 794 C CA . ASP A 1 108 ? 18.696 -3.813 -25.576 1.00 93.38 108 ASP A CA 1
ATOM 795 C C . ASP A 1 108 ? 19.423 -3.549 -24.253 1.00 93.38 108 ASP A C 1
ATOM 797 O O . ASP A 1 108 ? 19.039 -4.102 -23.220 1.00 93.38 108 ASP A O 1
ATOM 801 N N . ASP A 1 109 ? 20.422 -2.662 -24.258 1.00 94.12 109 ASP A N 1
ATOM 802 C CA . ASP A 1 109 ? 21.125 -2.241 -23.046 1.00 94.12 109 ASP A CA 1
ATOM 803 C C . ASP A 1 109 ? 20.199 -1.430 -22.141 1.00 94.12 109 ASP A C 1
ATOM 805 O O . ASP A 1 109 ? 20.042 -1.772 -20.970 1.00 94.12 109 ASP A O 1
ATOM 809 N N . ILE A 1 110 ? 19.487 -0.449 -22.709 1.00 95.06 110 ILE A N 1
ATOM 810 C CA . ILE A 1 110 ? 18.487 0.345 -21.983 1.00 95.06 110 ILE A CA 1
ATOM 811 C C . ILE A 1 110 ? 17.404 -0.560 -21.392 1.00 95.06 110 ILE A C 1
ATOM 813 O O . ILE A 1 110 ? 17.075 -0.455 -20.210 1.00 95.06 110 ILE A O 1
ATOM 817 N N . LYS A 1 111 ? 16.867 -1.501 -22.183 1.00 95.56 111 LYS A N 1
ATOM 818 C CA . LYS A 1 111 ? 15.866 -2.456 -21.688 1.00 95.56 111 LYS A CA 1
ATOM 819 C C . LYS A 1 111 ? 16.414 -3.283 -20.519 1.00 95.56 111 LYS A C 1
ATOM 821 O O . LYS A 1 111 ? 15.718 -3.443 -19.515 1.00 95.56 111 LYS A O 1
ATOM 826 N N . ARG A 1 112 ? 17.637 -3.809 -20.635 1.00 95.12 112 ARG A N 1
ATOM 827 C CA . ARG A 1 112 ? 18.287 -4.610 -19.587 1.00 95.12 112 ARG A CA 1
ATOM 828 C C . ARG A 1 112 ? 18.485 -3.806 -18.301 1.00 95.12 112 ARG A C 1
ATOM 830 O O . ARG A 1 112 ? 18.172 -4.312 -17.225 1.00 95.12 112 ARG A O 1
ATOM 837 N N . GLU A 1 113 ? 18.947 -2.564 -18.406 1.00 95.56 113 GLU A N 1
ATOM 838 C CA . GLU A 1 113 ? 19.136 -1.667 -17.260 1.00 95.56 113 GLU A CA 1
ATOM 839 C C . GLU A 1 113 ? 17.815 -1.349 -16.558 1.00 95.56 113 GLU A C 1
ATOM 841 O O . GLU A 1 113 ? 17.723 -1.461 -15.336 1.00 95.56 113 GLU A O 1
ATOM 846 N N . MET A 1 114 ? 16.758 -1.051 -17.317 1.00 97.25 114 MET A N 1
ATOM 847 C CA . MET A 1 114 ? 15.423 -0.822 -16.762 1.00 97.25 114 MET A CA 1
ATOM 848 C C . MET A 1 114 ? 14.867 -2.051 -16.030 1.00 97.25 114 MET A C 1
ATOM 850 O O . MET A 1 114 ? 14.275 -1.917 -14.957 1.00 97.25 114 MET A O 1
ATOM 854 N N . LEU A 1 115 ? 15.044 -3.254 -16.590 1.00 96.94 115 LEU A N 1
ATOM 855 C CA . LEU A 1 115 ? 14.636 -4.504 -15.939 1.00 96.94 115 LEU A CA 1
ATOM 856 C C . LEU A 1 115 ? 15.386 -4.706 -14.618 1.00 96.94 115 LEU A C 1
ATOM 858 O O . LEU A 1 115 ? 14.767 -4.999 -13.593 1.00 96.94 115 LEU A O 1
ATOM 862 N N . GLN A 1 116 ? 16.702 -4.489 -14.624 1.00 95.12 116 GLN A N 1
ATOM 863 C CA . GLN A 1 116 ? 17.528 -4.592 -13.426 1.00 95.12 116 GLN A CA 1
ATOM 864 C C . GLN A 1 116 ? 17.117 -3.568 -12.359 1.00 95.12 116 GLN A C 1
ATOM 866 O O . GLN A 1 116 ? 16.969 -3.934 -11.191 1.00 95.12 116 GLN A O 1
ATOM 871 N N . ASP A 1 117 ? 16.890 -2.312 -12.742 1.00 95.69 117 ASP A N 1
ATOM 872 C CA . ASP A 1 117 ? 16.435 -1.253 -11.838 1.00 95.69 117 ASP A CA 1
ATOM 873 C C . ASP A 1 117 ? 15.087 -1.605 -11.191 1.00 95.69 117 ASP A C 1
ATOM 875 O O . ASP A 1 117 ? 14.961 -1.594 -9.963 1.00 95.69 117 ASP A O 1
ATOM 879 N N . LEU A 1 118 ? 14.095 -2.016 -11.986 1.00 96.75 118 LEU A N 1
ATOM 880 C CA . LEU A 1 118 ? 12.785 -2.418 -11.471 1.00 96.75 118 LEU A CA 1
ATOM 881 C C . LEU A 1 118 ? 12.885 -3.631 -10.532 1.00 96.75 118 LEU A C 1
ATOM 883 O O . LEU A 1 118 ? 12.283 -3.621 -9.455 1.00 96.75 118 LEU A O 1
ATOM 887 N N . ALA A 1 119 ? 13.677 -4.649 -10.881 1.00 96.12 119 ALA A N 1
ATOM 888 C CA . ALA A 1 119 ? 13.884 -5.822 -10.032 1.00 96.12 119 ALA A CA 1
ATOM 889 C C . ALA A 1 119 ? 14.552 -5.470 -8.694 1.00 96.12 119 ALA A C 1
ATOM 891 O O . ALA A 1 119 ? 14.139 -5.958 -7.631 1.00 96.12 119 ALA A O 1
ATOM 892 N N . LEU A 1 120 ? 15.548 -4.578 -8.718 1.00 94.94 120 LEU A N 1
ATOM 893 C CA . LEU A 1 120 ? 16.200 -4.068 -7.515 1.00 94.94 120 LEU A CA 1
ATOM 894 C C . LEU A 1 120 ? 15.240 -3.232 -6.666 1.00 94.94 120 LEU A C 1
ATOM 896 O O . LEU A 1 120 ? 15.194 -3.438 -5.451 1.00 94.94 120 LEU A O 1
ATOM 900 N N . LYS A 1 121 ? 14.444 -2.346 -7.277 1.00 95.62 121 LYS A N 1
ATOM 901 C CA . LYS A 1 121 ? 13.428 -1.529 -6.592 1.00 95.62 121 LYS A CA 1
ATOM 902 C C . LYS A 1 121 ? 12.400 -2.397 -5.872 1.00 95.62 121 LYS A C 1
ATOM 904 O O . LYS A 1 121 ? 12.202 -2.224 -4.671 1.00 95.62 121 LYS A O 1
ATOM 909 N N . VAL A 1 122 ? 11.816 -3.387 -6.553 1.00 95.56 122 VAL A N 1
ATOM 910 C CA . VAL A 1 122 ? 10.861 -4.336 -5.947 1.00 95.56 122 VAL A CA 1
ATOM 911 C C . VAL A 1 122 ? 11.497 -5.092 -4.780 1.00 95.56 122 VAL A C 1
ATOM 913 O O . VAL A 1 122 ? 10.909 -5.201 -3.700 1.00 95.56 122 VAL A O 1
ATOM 916 N N . SER A 1 123 ? 12.722 -5.586 -4.976 1.00 95.06 123 SER A N 1
ATOM 917 C CA . SER A 1 123 ? 13.451 -6.353 -3.964 1.00 95.06 123 SER A CA 1
ATOM 918 C C . SER A 1 123 ? 13.791 -5.529 -2.724 1.00 95.06 123 SER A C 1
ATOM 920 O O . SER A 1 123 ? 13.646 -6.023 -1.603 1.00 95.06 123 SER A O 1
ATOM 922 N N . ARG A 1 124 ? 14.238 -4.280 -2.910 1.00 95.69 124 ARG A N 1
ATOM 923 C CA . ARG A 1 124 ? 14.533 -3.342 -1.818 1.00 95.69 124 ARG A CA 1
ATOM 924 C C . ARG A 1 124 ? 13.262 -2.968 -1.072 1.00 95.69 124 ARG A C 1
ATOM 926 O O . ARG A 1 124 ? 13.221 -3.182 0.133 1.00 95.69 124 ARG A O 1
ATOM 933 N N . LEU A 1 125 ? 12.211 -2.555 -1.783 1.00 95.75 125 LEU A N 1
ATOM 934 C CA . LEU A 1 125 ? 10.911 -2.218 -1.200 1.00 95.75 125 LEU A CA 1
ATOM 935 C C . LEU A 1 125 ? 10.393 -3.345 -0.293 1.00 95.75 125 LEU A C 1
ATOM 937 O O . LEU A 1 125 ? 10.080 -3.123 0.876 1.00 95.75 125 LEU A O 1
ATOM 941 N N . TRP A 1 126 ? 10.359 -4.583 -0.799 1.00 95.06 126 TRP A N 1
ATOM 942 C CA . TRP A 1 126 ? 9.842 -5.717 -0.029 1.00 95.06 126 TRP A CA 1
ATOM 943 C C . TRP A 1 126 ? 10.720 -6.108 1.163 1.00 95.06 126 TRP A C 1
ATOM 945 O O . TRP A 1 126 ? 10.237 -6.582 2.196 1.00 95.06 126 TRP A O 1
ATOM 955 N N . ARG A 1 127 ? 12.037 -5.952 1.029 1.00 94.50 127 ARG A N 1
ATOM 956 C CA . ARG A 1 127 ? 12.973 -6.216 2.122 1.00 94.50 127 ARG A CA 1
ATOM 957 C C . ARG A 1 127 ? 12.852 -5.154 3.210 1.00 94.50 127 ARG A C 1
ATOM 959 O O . ARG A 1 127 ? 12.744 -5.521 4.378 1.00 94.50 127 ARG A O 1
ATOM 966 N N . ASN A 1 128 ? 12.848 -3.883 2.822 1.00 95.50 128 ASN A N 1
ATOM 967 C CA . ASN A 1 128 ? 12.842 -2.738 3.724 1.00 95.50 128 ASN A CA 1
ATOM 968 C C . ASN A 1 128 ? 11.543 -2.676 4.532 1.00 95.50 128 ASN A C 1
ATOM 970 O O . ASN A 1 128 ? 11.608 -2.550 5.751 1.00 95.50 128 ASN A O 1
ATOM 974 N N . ALA A 1 129 ? 10.387 -2.899 3.897 1.00 95.00 129 ALA A N 1
ATOM 975 C CA . ALA A 1 129 ? 9.090 -2.923 4.580 1.00 95.00 129 ALA A CA 1
ATOM 976 C C . ALA A 1 129 ? 8.998 -3.969 5.705 1.00 95.00 129 ALA A C 1
ATOM 978 O O . ALA A 1 129 ?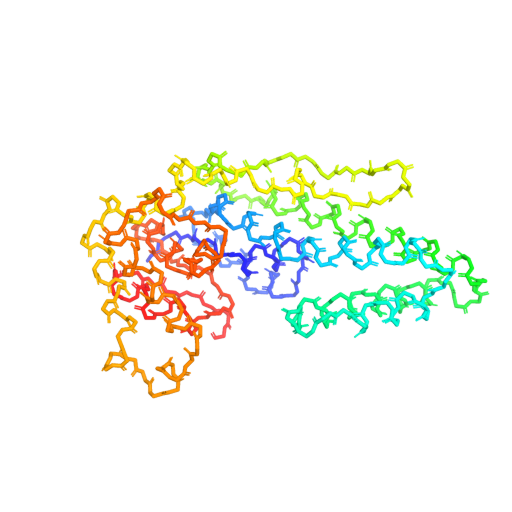 8.225 -3.815 6.646 1.00 95.00 129 ALA A O 1
ATOM 979 N N . ARG A 1 130 ? 9.784 -5.051 5.619 1.00 93.12 130 ARG A N 1
ATOM 980 C CA . ARG A 1 130 ? 9.803 -6.127 6.622 1.00 93.12 130 ARG A CA 1
ATOM 981 C C . ARG A 1 130 ? 10.893 -5.969 7.679 1.00 93.12 130 ARG A C 1
ATOM 983 O O . ARG A 1 130 ? 10.909 -6.728 8.644 1.00 93.12 130 ARG A O 1
ATOM 990 N N . LYS A 1 131 ? 11.837 -5.053 7.466 1.00 89.69 131 LYS A N 1
ATOM 991 C CA . LYS A 1 131 ? 13.053 -4.905 8.277 1.00 89.69 131 LYS A CA 1
ATOM 992 C C . LYS A 1 131 ? 13.273 -3.472 8.755 1.00 89.69 131 LYS A C 1
ATOM 994 O O . LYS A 1 131 ? 14.404 -3.095 9.040 1.00 89.69 131 LYS A O 1
ATOM 999 N N . THR A 1 132 ? 12.222 -2.662 8.842 1.00 88.50 132 THR A N 1
ATOM 1000 C CA . THR A 1 132 ? 12.354 -1.303 9.370 1.00 88.50 132 THR A CA 1
ATOM 1001 C C . THR A 1 132 ? 12.731 -1.358 10.852 1.00 88.50 132 THR A C 1
ATOM 1003 O O . THR A 1 132 ? 11.996 -1.903 11.677 1.00 88.50 132 THR A O 1
ATOM 1006 N N . ASN A 1 133 ? 13.909 -0.825 11.185 1.00 88.94 133 ASN A N 1
ATOM 1007 C CA . ASN A 1 133 ? 14.447 -0.857 12.544 1.00 88.94 133 ASN A CA 1
ATOM 1008 C C . ASN A 1 133 ? 13.505 -0.161 13.534 1.00 88.94 133 ASN A C 1
ATOM 1010 O O . ASN A 1 133 ? 12.959 0.900 13.244 1.00 88.94 133 ASN A O 1
ATOM 1014 N N . GLY A 1 134 ? 13.338 -0.754 14.718 1.00 91.69 134 GLY A N 1
ATOM 1015 C CA . GLY A 1 134 ? 12.483 -0.197 15.771 1.00 91.69 134 GLY A CA 1
ATOM 1016 C C . GLY A 1 134 ? 10.979 -0.343 15.520 1.00 91.69 134 GLY A C 1
ATOM 1017 O O . GLY A 1 134 ? 10.197 0.221 16.278 1.00 91.69 134 GLY A O 1
ATOM 1018 N N . ILE A 1 135 ? 10.561 -1.096 14.494 1.00 96.56 135 ILE A N 1
ATOM 1019 C CA . ILE A 1 135 ? 9.148 -1.325 14.174 1.00 96.56 135 ILE A CA 1
ATOM 1020 C C . ILE A 1 135 ? 8.829 -2.814 14.270 1.00 96.56 135 ILE A C 1
ATOM 1022 O O . ILE A 1 135 ? 9.419 -3.648 13.583 1.00 96.56 135 ILE A O 1
ATOM 1026 N N . LYS A 1 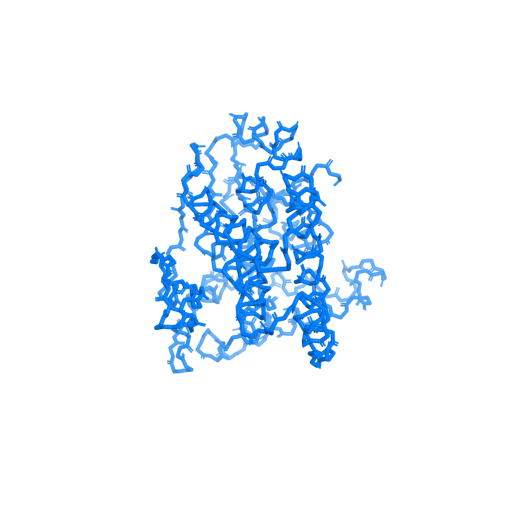136 ? 7.868 -3.167 15.127 1.00 97.00 136 LYS A N 1
ATOM 1027 C CA . LYS A 1 136 ? 7.437 -4.556 15.307 1.00 97.00 136 LYS A CA 1
ATOM 1028 C C . LYS A 1 136 ? 6.287 -4.899 14.364 1.00 97.00 136 LYS A C 1
ATOM 1030 O O . LYS A 1 136 ? 5.236 -4.261 14.408 1.00 97.00 136 LYS A O 1
ATOM 1035 N N . ILE A 1 137 ? 6.441 -5.967 13.582 1.00 95.88 137 ILE A N 1
ATOM 1036 C CA . ILE A 1 137 ? 5.332 -6.517 12.793 1.00 95.88 137 ILE A CA 1
ATOM 1037 C C . ILE A 1 137 ? 4.405 -7.322 13.717 1.00 95.88 137 ILE A C 1
ATOM 1039 O O . ILE A 1 137 ? 4.868 -8.199 14.450 1.00 95.88 137 ILE A O 1
ATOM 1043 N N . ILE A 1 138 ? 3.104 -7.029 13.702 1.00 95.31 138 ILE A N 1
ATOM 1044 C CA . ILE A 1 138 ? 2.104 -7.631 14.602 1.00 95.31 138 ILE A CA 1
ATOM 1045 C C . ILE A 1 138 ? 0.846 -8.106 13.861 1.00 95.31 138 ILE A C 1
ATOM 1047 O O . ILE A 1 138 ? 0.684 -7.838 12.676 1.00 95.31 138 ILE A O 1
ATOM 1051 N N . GLN A 1 139 ? -0.059 -8.789 14.576 1.00 92.25 139 GLN A N 1
ATOM 1052 C CA . GLN A 1 139 ? -1.380 -9.226 14.085 1.00 92.25 139 GLN A CA 1
ATOM 1053 C C . GLN A 1 139 ? -1.286 -10.135 12.847 1.00 92.25 139 GLN A C 1
ATOM 1055 O O . GLN A 1 139 ? -1.645 -9.713 11.747 1.00 92.25 139 GLN A O 1
ATOM 1060 N N . PRO A 1 140 ? -0.749 -11.361 12.995 1.00 90.81 140 PRO A N 1
ATOM 1061 C CA . PRO A 1 140 ? -0.600 -12.290 11.880 1.00 90.81 140 PRO A CA 1
ATOM 1062 C C . PRO A 1 140 ? -1.941 -12.567 11.197 1.00 90.81 140 PRO A C 1
ATOM 1064 O O . PRO A 1 140 ? -2.975 -12.704 11.846 1.00 90.81 140 PRO A O 1
ATOM 1067 N N . LEU A 1 141 ? -1.912 -12.669 9.869 1.00 88.44 141 LEU A N 1
ATOM 1068 C CA . LEU A 1 141 ? -3.080 -12.989 9.055 1.00 88.44 141 LEU A CA 1
ATOM 1069 C C . LEU A 1 141 ? -2.880 -14.364 8.426 1.00 88.44 141 LEU A C 1
ATOM 1071 O O . LEU A 1 141 ? -1.945 -14.546 7.652 1.00 88.44 141 LEU A O 1
ATOM 1075 N N . ALA A 1 142 ? -3.787 -15.304 8.697 1.00 85.12 142 ALA A N 1
ATOM 1076 C CA . ALA A 1 142 ? -3.718 -16.659 8.138 1.00 85.12 142 ALA A CA 1
ATOM 1077 C C . ALA A 1 142 ? -3.686 -16.671 6.596 1.00 85.12 142 ALA A C 1
ATOM 1079 O O . ALA A 1 142 ? -3.009 -17.490 5.985 1.00 85.12 142 ALA A O 1
ATOM 1080 N N . CYS A 1 143 ? -4.362 -15.710 5.958 1.00 82.50 143 CYS A N 1
ATOM 1081 C CA . CYS A 1 143 ? -4.414 -15.586 4.501 1.00 82.50 143 CYS A CA 1
ATOM 1082 C C . CYS A 1 143 ? -3.191 -14.890 3.873 1.00 82.50 143 CYS A C 1
ATOM 1084 O O . CYS A 1 143 ? -3.158 -14.697 2.654 1.00 82.50 143 CYS A O 1
ATOM 1086 N N . PHE A 1 144 ? -2.216 -14.456 4.679 1.00 86.12 144 PHE A N 1
ATOM 1087 C CA . PHE A 1 144 ? -1.044 -13.722 4.215 1.00 86.12 144 PHE A CA 1
ATOM 1088 C C . PHE A 1 144 ? 0.210 -14.597 4.230 1.00 86.12 144 PHE A C 1
ATOM 1090 O O . PHE A 1 144 ? 0.588 -15.155 5.257 1.00 86.12 144 PHE A O 1
ATOM 1097 N N . ASN A 1 145 ? 0.900 -14.645 3.091 1.00 80.56 145 ASN A N 1
ATOM 1098 C CA . ASN A 1 145 ? 2.188 -15.308 2.962 1.00 80.56 145 ASN A CA 1
ATOM 1099 C C . ASN A 1 145 ? 3.325 -14.279 3.087 1.00 80.56 145 ASN A C 1
ATOM 1101 O O . ASN A 1 145 ? 3.489 -13.419 2.226 1.00 80.56 145 ASN A O 1
ATOM 1105 N N . ASN A 1 146 ? 4.139 -14.391 4.142 1.00 78.75 146 ASN A N 1
ATOM 1106 C CA . ASN A 1 146 ? 5.294 -13.512 4.376 1.00 78.75 146 ASN A CA 1
ATOM 1107 C C . ASN A 1 146 ? 6.578 -13.960 3.642 1.00 78.75 146 ASN A C 1
ATOM 1109 O O . ASN A 1 146 ? 7.694 -13.662 4.077 1.00 78.75 146 ASN A O 1
ATOM 1113 N N . GLY A 1 147 ? 6.438 -14.728 2.563 1.00 85.81 147 GLY A N 1
ATOM 1114 C CA . GLY A 1 147 ? 7.553 -15.290 1.811 1.00 85.81 147 GLY A CA 1
ATOM 1115 C C . GLY A 1 147 ? 8.430 -14.252 1.102 1.00 85.81 147 GLY A C 1
ATOM 1116 O O . GLY A 1 147 ? 8.296 -13.031 1.238 1.00 85.81 147 GLY A O 1
ATOM 1117 N N . SER A 1 148 ? 9.380 -14.759 0.325 1.00 88.50 148 SER A N 1
ATOM 1118 C CA . SER A 1 148 ? 10.250 -13.941 -0.518 1.00 88.50 148 SER A CA 1
ATOM 1119 C C . SER A 1 148 ? 9.654 -13.747 -1.909 1.00 88.50 148 SER A C 1
ATOM 1121 O O . SER A 1 148 ? 8.825 -14.533 -2.363 1.00 88.50 148 SER A O 1
ATOM 1123 N N . LEU A 1 149 ? 10.104 -12.688 -2.579 1.00 90.88 149 LEU A N 1
ATOM 1124 C CA . LEU A 1 149 ? 9.904 -12.527 -4.016 1.00 90.88 149 LEU A CA 1
ATOM 1125 C C . LEU A 1 149 ? 10.588 -13.681 -4.751 1.00 90.88 149 LEU A C 1
ATOM 1127 O O . LEU A 1 149 ? 11.605 -14.200 -4.283 1.00 90.88 149 LEU A O 1
ATOM 1131 N N . SER A 1 150 ? 10.042 -14.054 -5.900 1.00 91.44 150 SER A N 1
ATOM 1132 C CA . SER A 1 150 ? 10.600 -15.109 -6.745 1.00 91.44 150 SER A CA 1
ATOM 1133 C C . SER A 1 150 ? 10.625 -14.675 -8.205 1.00 91.44 150 SER A C 1
ATOM 1135 O O . SER A 1 150 ? 9.905 -13.757 -8.600 1.00 91.44 150 SER A O 1
ATOM 1137 N N . HIS A 1 151 ? 11.472 -15.336 -8.989 1.00 91.19 151 HIS A N 1
ATOM 1138 C CA . HIS A 1 151 ? 11.461 -15.230 -10.442 1.00 91.19 151 HIS A CA 1
ATOM 1139 C C . HIS A 1 151 ? 10.774 -16.472 -10.997 1.00 91.19 151 HIS A C 1
ATOM 1141 O O . HIS A 1 151 ? 11.041 -17.585 -10.539 1.00 91.19 151 HIS A O 1
ATOM 1147 N N . GLY A 1 152 ? 9.874 -16.285 -11.953 1.00 89.38 152 GLY A N 1
ATOM 1148 C CA . GLY A 1 152 ? 9.323 -17.395 -12.709 1.00 89.38 152 GLY A CA 1
ATOM 1149 C C . GLY A 1 152 ? 10.252 -17.851 -13.840 1.00 89.38 152 GLY A C 1
ATOM 1150 O O . GLY A 1 152 ? 11.342 -17.297 -14.018 1.00 89.38 152 GLY A O 1
ATOM 1151 N N . PRO A 1 153 ? 9.840 -18.877 -14.606 1.00 88.50 153 PRO A N 1
ATOM 1152 C CA . PRO A 1 153 ? 10.700 -19.538 -15.587 1.00 88.50 153 PRO A CA 1
ATOM 1153 C C . PRO A 1 153 ? 11.206 -18.620 -16.706 1.00 88.50 153 PRO A C 1
ATOM 1155 O O . PRO A 1 153 ? 12.236 -18.906 -17.305 1.00 88.50 153 PRO A O 1
ATOM 1158 N N . THR A 1 154 ? 10.495 -17.525 -16.988 1.00 89.62 154 THR A N 1
ATOM 1159 C CA . THR A 1 154 ? 10.837 -16.562 -18.049 1.00 89.62 154 THR A CA 1
ATOM 1160 C C . THR A 1 154 ? 11.498 -15.289 -17.510 1.00 89.62 154 THR A C 1
ATOM 1162 O O . THR A 1 154 ? 11.667 -14.307 -18.236 1.00 89.62 154 THR A O 1
ATOM 1165 N N . GLY A 1 155 ? 11.885 -15.296 -16.229 1.00 89.81 155 GLY A N 1
ATOM 1166 C CA . GLY A 1 155 ? 12.450 -14.142 -15.531 1.00 89.81 155 GLY A CA 1
ATOM 1167 C C . GLY A 1 155 ? 11.398 -13.167 -15.001 1.00 89.81 155 GLY A C 1
ATOM 1168 O O . GLY A 1 155 ? 11.751 -12.086 -14.540 1.00 89.81 155 GLY A O 1
ATOM 1169 N N . GLU A 1 156 ? 10.109 -13.514 -15.043 1.00 93.19 156 GLU A N 1
ATOM 1170 C CA . GLU A 1 156 ? 9.052 -12.660 -14.513 1.00 93.19 156 GLU A CA 1
ATOM 1171 C C . GLU A 1 156 ? 9.114 -12.570 -12.981 1.00 93.19 156 GLU A C 1
ATOM 1173 O O . GLU A 1 156 ? 9.259 -13.575 -12.287 1.00 93.19 156 GLU A O 1
ATOM 1178 N N . LEU A 1 157 ? 8.966 -11.365 -12.437 1.00 93.31 157 LEU A N 1
ATOM 1179 C CA . LEU A 1 157 ? 8.911 -11.125 -11.000 1.00 93.31 157 LEU A CA 1
ATOM 1180 C C . LEU A 1 157 ? 7.546 -11.509 -10.443 1.00 93.31 157 LEU A C 1
ATOM 1182 O O . LEU A 1 157 ? 6.506 -11.060 -10.933 1.00 93.31 157 LEU A O 1
ATOM 1186 N N . ARG A 1 158 ? 7.563 -12.291 -9.367 1.00 89.94 158 ARG A N 1
ATOM 1187 C CA . ARG A 1 158 ? 6.372 -12.762 -8.662 1.00 89.94 158 ARG A CA 1
ATOM 1188 C C . ARG A 1 158 ? 6.427 -12.365 -7.194 1.00 89.94 158 ARG A C 1
ATOM 1190 O O . ARG A 1 158 ? 7.461 -12.509 -6.529 1.00 89.94 158 ARG A O 1
ATOM 1197 N N . GLY A 1 159 ? 5.301 -11.862 -6.693 1.00 84.31 159 GLY A N 1
ATOM 1198 C CA . GLY A 1 159 ? 5.096 -11.615 -5.272 1.00 84.31 159 GLY A CA 1
ATOM 1199 C C . GLY A 1 159 ? 5.138 -12.922 -4.469 1.00 84.31 159 GLY A C 1
ATOM 1200 O O . GLY A 1 159 ? 4.991 -14.005 -5.042 1.00 84.31 159 GLY A O 1
ATOM 1201 N N . PRO A 1 160 ? 5.306 -12.860 -3.138 1.00 79.06 160 PRO A N 1
ATOM 1202 C CA . PRO A 1 160 ? 5.155 -14.031 -2.281 1.00 79.06 160 PRO A CA 1
ATOM 1203 C C . PRO A 1 160 ? 3.739 -14.599 -2.431 1.00 79.06 160 PRO A C 1
ATOM 1205 O O . PRO A 1 160 ? 2.788 -13.980 -1.961 1.00 79.06 160 PRO A O 1
ATOM 1208 N N . ALA A 1 161 ? 3.621 -15.745 -3.116 1.00 64.62 161 ALA A N 1
ATOM 1209 C CA . ALA A 1 161 ? 2.359 -16.371 -3.514 1.00 64.62 161 ALA A CA 1
ATOM 1210 C C . ALA A 1 161 ? 1.347 -15.343 -4.065 1.00 64.62 161 ALA A C 1
ATOM 1212 O O . ALA A 1 161 ? 0.469 -14.888 -3.340 1.00 64.62 161 ALA A O 1
ATOM 1213 N N . ASP A 1 162 ? 1.460 -14.994 -5.357 1.00 62.69 162 ASP A N 1
ATOM 1214 C CA . ASP A 1 162 ? 0.642 -13.996 -6.090 1.00 62.69 162 ASP A CA 1
ATOM 1215 C C . ASP A 1 162 ? -0.898 -14.105 -5.920 1.00 62.69 162 ASP A C 1
ATOM 1217 O O . ASP A 1 162 ? -1.650 -13.227 -6.360 1.00 62.69 162 ASP A O 1
ATOM 1221 N N . SER A 1 163 ? -1.383 -15.153 -5.256 1.00 59.88 163 SER A N 1
ATOM 1222 C CA . SER A 1 163 ? -2.719 -15.293 -4.690 1.00 59.88 163 SER A CA 1
ATOM 1223 C C . SER A 1 163 ? -2.678 -15.223 -3.157 1.00 59.88 163 SER A C 1
ATOM 1225 O O . SER A 1 163 ? -2.148 -16.113 -2.495 1.00 59.88 163 SER A O 1
ATOM 1227 N N . PHE A 1 164 ? -3.325 -14.209 -2.571 1.00 69.00 164 PHE A N 1
ATOM 1228 C CA . PHE A 1 164 ? -3.734 -14.291 -1.165 1.00 69.00 164 PHE A CA 1
ATOM 1229 C C . PHE A 1 164 ? -4.594 -15.547 -0.995 1.00 69.00 164 PHE A C 1
ATOM 1231 O O . PHE A 1 164 ? -5.558 -15.709 -1.746 1.00 69.00 164 PHE A O 1
ATOM 1238 N N . ASN A 1 165 ? -4.271 -16.401 -0.022 1.00 69.88 165 ASN A N 1
ATOM 1239 C CA . ASN A 1 165 ? -5.006 -17.637 0.276 1.00 69.88 165 ASN A CA 1
ATOM 1240 C C . ASN A 1 165 ? -6.338 -17.320 0.986 1.00 69.88 165 ASN A C 1
ATOM 1242 O O . ASN A 1 165 ? -6.619 -17.812 2.070 1.00 69.88 165 ASN A O 1
ATOM 1246 N N . CYS A 1 166 ? -7.128 -16.399 0.430 1.00 76.75 166 CYS A N 1
ATOM 1247 C CA . CYS A 1 166 ? -8.466 -16.079 0.906 1.00 76.75 166 CYS A CA 1
ATOM 1248 C C . CYS A 1 166 ? -9.439 -17.105 0.318 1.00 76.75 166 CYS A C 1
ATOM 1250 O O . CYS A 1 166 ? -9.948 -16.895 -0.782 1.00 76.75 166 CYS A O 1
ATOM 1252 N N . LEU A 1 167 ? -9.655 -18.212 1.027 1.00 79.00 167 LEU A N 1
ATOM 1253 C CA . LEU A 1 167 ? -10.634 -19.232 0.656 1.00 79.00 167 LEU A CA 1
ATOM 1254 C C . LEU A 1 167 ? -12.043 -18.774 1.064 1.00 79.00 167 LEU A C 1
ATOM 1256 O O . LEU A 1 167 ? -12.229 -18.280 2.172 1.00 79.00 167 LEU A O 1
ATOM 1260 N N . GLU A 1 168 ? -13.032 -18.919 0.175 1.00 73.25 168 GLU A N 1
ATOM 1261 C CA . GLU A 1 168 ? -14.406 -18.418 0.392 1.00 73.25 168 GLU A CA 1
ATOM 1262 C C . GLU A 1 168 ? -15.108 -19.062 1.595 1.00 73.25 168 GLU A C 1
ATOM 1264 O O . GLU A 1 168 ? -15.954 -18.438 2.225 1.00 73.25 168 GLU A O 1
ATOM 1269 N N . SER A 1 169 ? -14.742 -20.296 1.940 1.00 77.25 169 SER A N 1
ATOM 1270 C CA . SER A 1 169 ? -15.280 -21.016 3.096 1.00 77.25 169 SER A CA 1
ATOM 1271 C C . SER A 1 169 ? -14.561 -20.692 4.408 1.00 77.25 169 SER A C 1
ATOM 1273 O O . SER A 1 169 ? -14.974 -21.168 5.465 1.00 77.25 169 SER A O 1
ATOM 1275 N N . GLU A 1 170 ? -13.467 -19.929 4.365 1.00 84.19 170 GLU A N 1
ATOM 1276 C CA . GLU A 1 170 ? -12.655 -19.642 5.540 1.00 84.19 170 GLU A CA 1
ATOM 1277 C C . GLU A 1 170 ? -12.978 -18.288 6.163 1.00 84.19 170 GLU A C 1
ATOM 1279 O O . GLU A 1 170 ? -13.313 -17.295 5.517 1.00 84.19 170 GLU A O 1
ATOM 1284 N N . ARG A 1 171 ? -12.817 -18.235 7.482 1.00 87.00 171 ARG A N 1
ATOM 1285 C CA . ARG A 1 171 ? -12.981 -17.011 8.254 1.00 87.00 171 ARG A CA 1
ATOM 1286 C C . ARG A 1 171 ? -11.866 -16.022 7.911 1.00 87.00 171 ARG A C 1
ATOM 1288 O O . ARG A 1 171 ? -10.701 -16.244 8.242 1.00 87.00 171 ARG A O 1
ATOM 1295 N N . CYS A 1 172 ? -12.217 -14.879 7.325 1.00 89.38 172 CYS A N 1
ATOM 1296 C CA . CYS A 1 172 ? -11.245 -13.832 7.029 1.00 89.38 172 CYS A CA 1
ATOM 1297 C C . CYS A 1 172 ? -10.664 -13.246 8.328 1.00 89.38 172 CYS A C 1
ATOM 1299 O O . CYS A 1 172 ? -11.369 -12.574 9.080 1.00 89.38 172 CYS A O 1
ATOM 1301 N N . ALA A 1 173 ? -9.364 -13.451 8.574 1.00 89.12 173 ALA A N 1
ATOM 1302 C CA . ALA A 1 173 ? -8.690 -13.002 9.799 1.00 89.12 173 ALA A CA 1
ATOM 1303 C C . ALA A 1 173 ? -8.808 -11.484 10.040 1.00 89.12 173 ALA A C 1
ATOM 1305 O O . ALA A 1 173 ? -9.098 -11.052 11.152 1.00 89.12 173 ALA A O 1
ATOM 1306 N N . ALA A 1 174 ? -8.654 -10.665 8.993 1.00 90.44 174 ALA A N 1
ATOM 1307 C CA . ALA A 1 174 ? -8.775 -9.210 9.111 1.00 90.44 174 ALA A CA 1
ATOM 1308 C C . ALA A 1 174 ? -10.199 -8.772 9.492 1.00 90.44 174 ALA A C 1
ATOM 1310 O O . ALA A 1 174 ? -10.383 -7.878 10.315 1.00 90.44 174 ALA A O 1
ATOM 1311 N N . ALA A 1 175 ? -11.207 -9.427 8.911 1.00 93.19 175 ALA A N 1
ATOM 1312 C CA . ALA A 1 175 ? -12.606 -9.150 9.201 1.00 93.19 175 ALA A CA 1
ATOM 1313 C C . ALA A 1 175 ? -12.998 -9.653 10.601 1.00 93.19 175 ALA A C 1
ATOM 1315 O O . ALA A 1 175 ? -13.719 -8.967 11.321 1.00 93.19 175 ALA A O 1
ATOM 1316 N N . ALA A 1 176 ? -12.475 -10.812 11.011 1.00 92.31 176 ALA A N 1
ATOM 1317 C CA . ALA A 1 176 ? -12.701 -11.399 12.328 1.00 92.31 176 ALA A CA 1
ATOM 1318 C C . ALA A 1 176 ? -12.294 -10.447 13.459 1.00 92.31 176 ALA A C 1
ATOM 1320 O O . ALA A 1 176 ? -13.076 -10.232 14.378 1.00 92.31 176 ALA A O 1
ATOM 1321 N N . TYR A 1 177 ? -11.128 -9.807 13.344 1.00 90.69 177 TYR A N 1
ATOM 1322 C CA . TYR A 1 177 ? -10.659 -8.849 14.344 1.00 90.69 177 TYR A CA 1
ATOM 1323 C C . TYR A 1 177 ? -11.629 -7.687 14.598 1.00 90.69 177 TYR A C 1
ATOM 1325 O O . TYR A 1 177 ? -11.814 -7.274 15.741 1.00 90.69 177 TYR A O 1
ATOM 1333 N N . ILE A 1 178 ? -12.257 -7.161 13.543 1.00 94.81 178 ILE A N 1
ATOM 1334 C CA . ILE A 1 178 ? -13.241 -6.081 13.674 1.00 94.81 178 ILE A CA 1
ATOM 1335 C C . ILE A 1 178 ? -14.573 -6.641 14.192 1.00 94.81 178 ILE A C 1
ATOM 1337 O O . ILE A 1 178 ? -15.194 -6.050 15.073 1.00 94.81 178 ILE A O 1
ATOM 1341 N N . HIS A 1 179 ? -15.010 -7.777 13.643 1.00 95.50 179 HIS A N 1
ATOM 1342 C CA . HIS A 1 179 ? -16.281 -8.417 13.975 1.00 95.50 179 HIS A CA 1
ATOM 1343 C C . HIS A 1 179 ? -16.388 -8.798 15.455 1.00 95.50 179 HIS A C 1
ATOM 1345 O O . HIS A 1 179 ? -17.424 -8.568 16.077 1.00 95.50 179 HIS A O 1
ATOM 1351 N N . ASP A 1 180 ? -15.310 -9.325 16.033 1.00 94.62 180 ASP A N 1
ATOM 1352 C CA . ASP A 1 180 ? -15.297 -9.829 17.409 1.00 94.62 180 ASP A CA 1
ATOM 1353 C C . ASP A 1 180 ? -15.435 -8.707 18.452 1.00 94.62 180 ASP A C 1
ATOM 1355 O O . ASP A 1 180 ? -15.770 -8.962 19.607 1.00 94.62 180 ASP A O 1
ATOM 1359 N N . ASN A 1 181 ? -15.264 -7.447 18.040 1.00 95.12 181 ASN A N 1
ATOM 1360 C CA . ASN A 1 181 ? -15.582 -6.270 18.839 1.00 95.12 181 ASN A CA 1
ATOM 1361 C C . ASN A 1 181 ? -16.813 -5.545 18.267 1.00 95.12 181 ASN A C 1
ATOM 1363 O O . ASN A 1 181 ? -16.712 -4.481 17.649 1.00 95.12 181 ASN A O 1
ATOM 1367 N N . ALA A 1 182 ? -17.999 -6.112 18.510 1.00 95.75 182 ALA A N 1
ATOM 1368 C CA . ALA A 1 182 ? -19.275 -5.614 17.985 1.00 95.75 182 ALA A CA 1
ATOM 1369 C C . ALA A 1 182 ? -19.561 -4.133 18.318 1.00 95.75 182 ALA A C 1
ATOM 1371 O O . ALA A 1 182 ? -20.182 -3.416 17.522 1.00 95.75 182 ALA A O 1
ATOM 1372 N N . ALA A 1 183 ? -19.087 -3.660 19.477 1.00 96.94 183 ALA A N 1
ATOM 1373 C CA . ALA A 1 183 ? -19.206 -2.263 19.884 1.00 96.94 183 ALA A CA 1
ATOM 1374 C C . ALA A 1 183 ? -18.364 -1.343 18.986 1.00 96.94 183 ALA A C 1
ATOM 1376 O O . ALA A 1 183 ? -18.877 -0.350 18.467 1.00 96.94 183 ALA A O 1
ATOM 1377 N N . SER A 1 184 ? -17.096 -1.693 18.746 1.00 96.75 184 SER A N 1
ATOM 1378 C CA . SER A 1 184 ? -16.225 -0.942 17.833 1.00 96.75 184 SER A CA 1
ATOM 1379 C C . SER A 1 184 ? -16.731 -1.002 16.394 1.00 96.75 184 SER A C 1
ATOM 1381 O O . SER A 1 184 ? -16.771 0.024 15.724 1.00 96.75 184 SER A O 1
ATOM 1383 N N . LEU A 1 185 ? -17.194 -2.166 15.929 1.00 97.81 185 LEU A N 1
ATOM 1384 C CA . LEU A 1 185 ? -17.783 -2.307 14.596 1.00 97.81 185 LEU A CA 1
ATOM 1385 C C . LEU A 1 185 ? -18.993 -1.382 14.402 1.00 97.81 185 LEU A C 1
ATOM 1387 O O . LEU A 1 185 ? -19.097 -0.713 13.375 1.00 97.81 185 LEU A O 1
ATOM 1391 N N . SER A 1 186 ? -19.886 -1.298 15.390 1.00 98.12 186 SER A N 1
ATOM 1392 C CA . SER A 1 186 ? -21.047 -0.400 15.309 1.00 98.12 186 SER A CA 1
ATOM 1393 C C . SER A 1 186 ? -20.615 1.068 15.236 1.00 98.12 186 SER A C 1
ATOM 1395 O O . SER A 1 186 ? -21.067 1.781 14.343 1.00 98.12 186 SER A O 1
ATOM 1397 N N . LYS A 1 187 ? -19.646 1.484 16.063 1.00 98.25 187 LYS A N 1
ATOM 1398 C CA . LYS A 1 187 ? -19.068 2.838 16.008 1.00 98.25 187 LYS A CA 1
ATOM 1399 C C . LYS A 1 187 ? -18.457 3.164 14.644 1.00 98.25 187 LYS A C 1
ATOM 1401 O O . LYS A 1 187 ? -18.697 4.246 14.123 1.00 98.25 187 LYS A O 1
ATOM 1406 N N . LEU A 1 188 ? -17.735 2.224 14.030 1.00 98.12 188 LEU A N 1
ATOM 1407 C CA . LEU A 1 188 ? -17.146 2.406 12.697 1.00 98.12 188 LEU A CA 1
ATOM 1408 C C . LEU A 1 188 ? -18.214 2.534 11.593 1.00 98.12 188 LEU A C 1
ATOM 1410 O O . LEU A 1 188 ? -18.051 3.327 10.667 1.00 98.12 188 LEU A O 1
ATOM 1414 N N . ILE A 1 189 ? -19.315 1.775 11.677 1.00 97.94 189 ILE A N 1
ATOM 1415 C CA . ILE A 1 189 ? -20.447 1.887 10.735 1.00 97.94 189 ILE A CA 1
ATOM 1416 C C . ILE A 1 189 ? -21.118 3.258 10.850 1.00 97.94 189 ILE A C 1
ATOM 1418 O O . ILE A 1 189 ? -21.478 3.854 9.825 1.00 97.94 189 ILE A O 1
ATOM 1422 N N . ASP A 1 190 ? -21.299 3.733 12.081 1.00 98.00 190 ASP A N 1
ATOM 1423 C CA . ASP A 1 190 ? -21.951 5.006 12.375 1.00 98.00 190 ASP A CA 1
ATOM 1424 C C . ASP A 1 190 ? -21.052 6.189 12.006 1.00 98.00 190 ASP A C 1
ATOM 1426 O O . ASP A 1 190 ? -21.536 7.161 11.431 1.00 98.00 190 ASP A O 1
ATOM 1430 N N . ALA A 1 191 ? -19.739 6.081 12.215 1.00 97.50 191 ALA A N 1
ATOM 1431 C CA . ALA A 1 191 ? -18.756 7.086 11.808 1.00 97.50 191 ALA A CA 1
ATOM 1432 C C . ALA A 1 191 ? -18.779 7.384 10.303 1.00 97.50 191 ALA A C 1
ATOM 1434 O O . ALA A 1 191 ? -18.482 8.495 9.881 1.00 97.50 191 ALA A O 1
ATOM 1435 N N . LEU A 1 192 ? -19.141 6.390 9.487 1.00 97.19 192 LEU A N 1
ATOM 1436 C CA . LEU A 1 192 ? -19.260 6.533 8.036 1.00 97.19 192 LEU A CA 1
ATOM 1437 C C . LEU A 1 192 ? -20.690 6.819 7.567 1.00 97.19 192 LEU A C 1
ATOM 1439 O O . LEU A 1 192 ? -20.970 6.771 6.365 1.00 97.19 192 LEU A O 1
ATOM 1443 N N . HIS A 1 193 ? -21.632 7.039 8.484 1.00 96.56 193 HIS A N 1
ATOM 1444 C CA . HIS A 1 193 ? -22.979 7.438 8.107 1.00 96.56 193 HIS A CA 1
ATOM 1445 C C . HIS A 1 193 ? -22.920 8.789 7.370 1.00 96.56 193 HIS A C 1
ATOM 1447 O O . HIS A 1 193 ? -22.277 9.699 7.882 1.00 96.56 193 HIS A O 1
ATOM 1453 N N . PRO A 1 194 ? -23.602 8.972 6.219 1.00 94.75 194 PRO A N 1
ATOM 1454 C CA . PRO A 1 194 ? -23.568 10.238 5.476 1.00 94.75 194 PRO A CA 1
ATOM 1455 C C . PRO A 1 194 ? -23.877 11.472 6.336 1.00 94.75 194 PRO A C 1
ATOM 1457 O O . PRO A 1 194 ? -23.197 12.478 6.222 1.00 94.75 194 PRO A O 1
ATOM 1460 N N . ASN A 1 195 ? -24.840 11.358 7.255 1.00 95.62 195 ASN A N 1
ATOM 1461 C CA . ASN A 1 195 ? -25.206 12.426 8.199 1.00 95.62 195 ASN A CA 1
ATOM 1462 C C . ASN A 1 195 ? -24.124 12.779 9.241 1.00 95.62 195 ASN A C 1
ATOM 1464 O O . ASN A 1 195 ? -24.249 13.804 9.899 1.00 95.62 195 ASN A O 1
ATOM 1468 N N . ASN A 1 196 ? -23.107 11.932 9.422 1.00 94.56 196 ASN A N 1
ATOM 1469 C CA . ASN A 1 196 ? -22.021 12.123 10.389 1.00 94.56 196 ASN A CA 1
ATOM 1470 C C . ASN A 1 196 ? -20.708 12.551 9.713 1.00 94.56 196 ASN A C 1
ATOM 1472 O O . ASN A 1 196 ? -19.695 12.724 10.387 1.00 94.56 196 ASN A O 1
ATOM 1476 N N . LEU A 1 197 ? -20.716 12.685 8.386 1.00 94.19 197 LEU A N 1
ATOM 1477 C CA . LEU A 1 197 ? -19.578 13.099 7.580 1.00 94.19 197 LEU A CA 1
ATOM 1478 C C . LEU A 1 197 ? -19.841 14.489 6.999 1.00 94.19 197 LEU A C 1
ATOM 1480 O O . LEU A 1 197 ? -20.989 14.871 6.768 1.00 94.19 197 LEU A O 1
ATOM 1484 N N . ASP A 1 198 ? -18.776 15.232 6.709 1.00 93.06 198 ASP A N 1
ATOM 1485 C CA . ASP A 1 198 ? -18.903 16.432 5.889 1.00 93.06 198 ASP A CA 1
ATOM 1486 C C . ASP A 1 198 ? -19.410 16.071 4.472 1.00 93.06 198 ASP A C 1
ATOM 1488 O O . ASP A 1 198 ? -19.207 14.940 4.009 1.00 93.06 198 ASP A O 1
ATOM 1492 N N . PRO A 1 199 ? -20.062 17.001 3.746 1.00 93.31 199 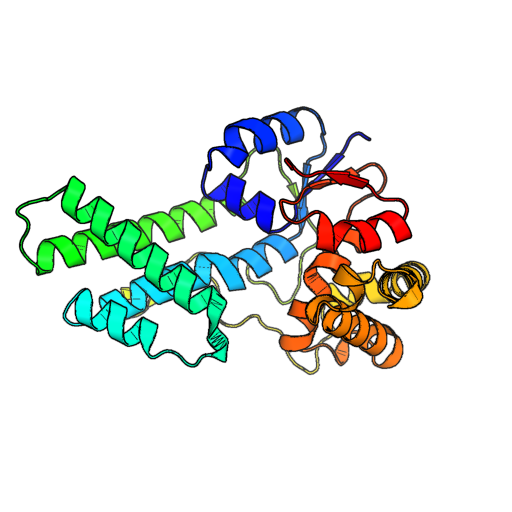PRO A N 1
ATOM 1493 C CA . PRO A 1 199 ? -20.669 16.699 2.448 1.00 93.31 199 PRO A CA 1
ATOM 1494 C C . PRO A 1 199 ? -19.696 16.117 1.414 1.00 93.31 199 PRO A C 1
ATOM 1496 O O . PRO A 1 199 ? -20.076 15.236 0.638 1.00 93.31 199 PRO A O 1
ATOM 1499 N N . ALA A 1 200 ? -18.437 16.566 1.411 1.00 91.75 200 ALA A N 1
ATOM 1500 C CA . ALA A 1 200 ? -17.435 16.071 0.475 1.00 91.75 200 ALA A CA 1
ATOM 1501 C C . ALA A 1 200 ? -17.039 14.625 0.812 1.00 91.75 200 ALA A C 1
ATOM 1503 O O . ALA A 1 200 ? -17.004 13.772 -0.077 1.00 91.75 200 ALA A O 1
ATOM 1504 N N . ALA A 1 201 ? -16.810 14.312 2.090 1.00 90.38 201 ALA A N 1
ATOM 1505 C CA . ALA A 1 201 ? -16.545 12.951 2.544 1.00 90.38 201 ALA A CA 1
ATOM 1506 C C . ALA A 1 201 ? -17.755 12.019 2.367 1.00 90.38 201 ALA A C 1
ATOM 1508 O O . ALA A 1 201 ? -17.571 10.855 2.002 1.00 90.38 201 ALA A O 1
ATOM 1509 N N . ALA A 1 202 ? -18.983 12.502 2.570 1.00 92.25 202 ALA A N 1
ATOM 1510 C CA . ALA A 1 202 ? -20.209 11.730 2.362 1.00 92.25 202 ALA A CA 1
ATOM 1511 C C . ALA A 1 202 ? -20.417 11.345 0.881 1.00 92.25 202 ALA A C 1
ATOM 1513 O O . ALA A 1 202 ? -20.882 10.241 0.573 1.00 92.25 202 ALA A O 1
ATOM 1514 N N . ALA A 1 203 ? -20.017 12.226 -0.042 1.00 92.38 203 ALA A N 1
ATOM 1515 C CA . ALA A 1 203 ? -20.078 11.989 -1.484 1.00 92.38 203 ALA A CA 1
ATOM 1516 C C . ALA A 1 203 ? -18.992 11.021 -1.999 1.00 92.38 203 ALA A C 1
ATOM 1518 O O . ALA A 1 203 ? -19.110 10.497 -3.110 1.00 92.38 203 ALA A O 1
ATOM 1519 N N . LYS A 1 204 ? -17.940 10.729 -1.215 1.00 92.69 204 LYS A N 1
ATOM 1520 C CA . LYS A 1 204 ? -16.897 9.772 -1.618 1.00 92.69 204 LYS A CA 1
ATOM 1521 C C . LYS A 1 204 ? -17.477 8.354 -1.736 1.00 92.69 204 LYS A C 1
ATOM 1523 O O . LYS A 1 204 ? -17.794 7.703 -0.738 1.00 92.69 204 LYS A O 1
ATOM 1528 N N . ASN A 1 205 ? -17.470 7.805 -2.954 1.00 91.69 205 ASN A N 1
ATOM 1529 C CA . ASN A 1 205 ? -17.822 6.400 -3.231 1.00 91.69 205 ASN A CA 1
ATOM 1530 C C . ASN A 1 205 ? -17.041 5.393 -2.365 1.00 91.69 205 ASN A C 1
ATOM 1532 O O . ASN A 1 205 ? -17.527 4.304 -2.063 1.00 91.69 205 ASN A O 1
ATOM 1536 N N . GLU A 1 206 ? -15.815 5.741 -1.979 1.00 90.62 206 GLU A N 1
ATOM 1537 C CA . GLU A 1 206 ? -14.956 4.919 -1.130 1.00 90.62 206 GLU A CA 1
ATOM 1538 C C . GLU A 1 206 ? -15.528 4.747 0.289 1.00 90.62 206 GLU A C 1
ATOM 1540 O O . GLU A 1 206 ? -15.623 3.616 0.769 1.00 90.62 206 GLU A O 1
ATOM 1545 N N . ASN A 1 207 ? -16.045 5.820 0.899 1.00 93.62 207 ASN A N 1
ATOM 1546 C CA . ASN A 1 207 ? -16.703 5.766 2.209 1.00 93.62 207 ASN A CA 1
ATOM 1547 C C . ASN A 1 207 ? -17.996 4.944 2.170 1.00 93.62 207 ASN A C 1
ATOM 1549 O O . ASN A 1 207 ? -18.263 4.154 3.078 1.00 93.62 207 ASN A O 1
ATOM 1553 N N . GLN A 1 208 ? -18.766 5.049 1.084 1.00 93.38 208 GLN A N 1
ATOM 1554 C CA . GLN A 1 208 ? -19.977 4.248 0.894 1.00 93.38 208 GLN A CA 1
ATOM 1555 C C . GLN A 1 208 ? -19.658 2.750 0.779 1.00 93.38 208 GLN A C 1
ATOM 1557 O O . GLN A 1 208 ? -20.309 1.926 1.426 1.00 93.38 208 GLN A O 1
ATOM 1562 N N . LYS A 1 209 ? -18.623 2.386 0.007 1.00 93.44 209 LYS A N 1
ATOM 1563 C CA . LYS A 1 209 ? -18.147 0.996 -0.113 1.00 93.44 209 LYS A CA 1
ATOM 1564 C C . LYS A 1 209 ? -17.640 0.454 1.221 1.00 93.44 209 LYS A C 1
ATOM 1566 O O . LYS A 1 209 ? -17.996 -0.664 1.587 1.00 93.44 209 LYS A O 1
ATOM 1571 N N . ARG A 1 210 ? -16.868 1.252 1.962 1.00 94.69 210 ARG A N 1
ATOM 1572 C CA . ARG A 1 210 ? -16.356 0.900 3.294 1.00 94.69 210 ARG A CA 1
ATOM 1573 C C . ARG A 1 210 ? -17.491 0.664 4.287 1.00 94.69 210 ARG A C 1
ATOM 1575 O O . ARG A 1 210 ? -17.534 -0.379 4.933 1.00 94.69 210 ARG A O 1
ATOM 1582 N N . ARG A 1 211 ? -18.476 1.567 4.343 1.00 96.06 211 ARG A N 1
ATOM 1583 C CA . ARG A 1 211 ? -19.666 1.393 5.188 1.00 96.06 211 ARG A CA 1
ATOM 1584 C C . ARG A 1 211 ? -20.478 0.161 4.798 1.00 96.06 211 ARG A C 1
ATOM 1586 O O . ARG A 1 211 ? -20.932 -0.562 5.682 1.00 96.06 211 ARG A O 1
ATOM 1593 N N . LYS A 1 212 ? -20.668 -0.086 3.497 1.00 95.19 212 LYS A N 1
ATOM 1594 C CA . LYS A 1 212 ? -21.363 -1.284 3.004 1.00 95.19 212 LYS A CA 1
ATOM 1595 C C . LYS A 1 212 ? -20.656 -2.554 3.478 1.00 95.19 212 LYS A C 1
ATOM 1597 O O . LYS A 1 212 ? -21.322 -3.415 4.040 1.00 95.19 212 LYS A O 1
ATOM 1602 N N . ALA A 1 213 ? -19.333 -2.623 3.331 1.00 95.12 213 ALA A N 1
ATOM 1603 C CA . ALA A 1 213 ? -18.539 -3.748 3.812 1.00 95.12 213 ALA A CA 1
ATOM 1604 C C . ALA A 1 213 ? -18.686 -3.933 5.333 1.00 95.12 213 ALA A C 1
ATOM 1606 O O . ALA A 1 213 ? -18.974 -5.030 5.788 1.00 95.12 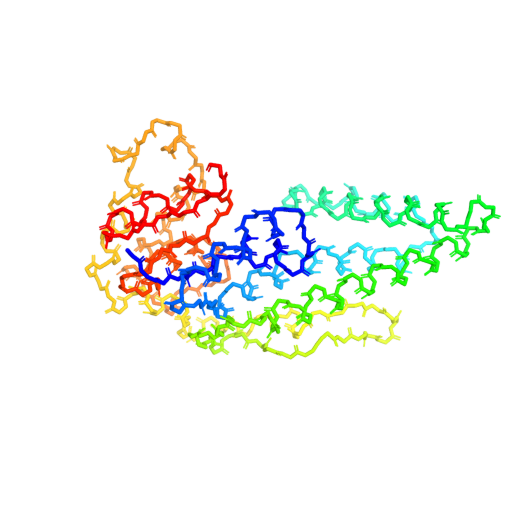213 ALA A O 1
ATOM 1607 N N . LEU A 1 214 ? -18.585 -2.874 6.142 1.00 96.56 214 LEU A N 1
ATOM 1608 C CA . LEU A 1 214 ? -18.751 -3.000 7.598 1.00 96.56 214 LEU A CA 1
ATOM 1609 C C . LEU A 1 214 ? -20.158 -3.473 8.006 1.00 96.56 214 LEU A C 1
ATOM 1611 O O . LEU A 1 214 ? -20.295 -4.283 8.920 1.00 96.56 214 LEU A O 1
ATOM 1615 N N . LYS A 1 215 ? -21.212 -3.014 7.319 1.00 96.50 215 LYS A N 1
ATOM 1616 C CA . LYS A 1 215 ? -22.575 -3.523 7.540 1.00 96.50 215 LYS A CA 1
ATOM 1617 C C . LYS A 1 215 ? -22.697 -4.996 7.178 1.00 96.50 215 LYS A C 1
ATOM 1619 O O . LYS A 1 215 ? -23.252 -5.767 7.952 1.00 96.50 215 LYS A O 1
ATOM 1624 N N . GLU A 1 216 ? -22.172 -5.382 6.022 1.00 94.69 216 GLU A N 1
ATOM 1625 C CA . GLU A 1 216 ? -22.127 -6.779 5.597 1.00 94.69 216 GLU A CA 1
ATOM 1626 C C . GLU A 1 216 ? -21.365 -7.632 6.613 1.00 94.69 216 GLU A C 1
ATOM 1628 O O . GLU A 1 216 ? -21.850 -8.687 6.997 1.00 94.69 216 GLU A O 1
ATOM 1633 N N . LEU A 1 217 ? -20.253 -7.127 7.157 1.00 95.44 217 LEU A N 1
ATOM 1634 C CA . LEU A 1 217 ? -19.493 -7.810 8.202 1.00 95.44 217 LEU A CA 1
ATOM 1635 C C . LEU A 1 217 ? -20.340 -8.018 9.456 1.00 95.44 217 LEU A C 1
ATOM 1637 O O . LEU A 1 217 ? -20.333 -9.107 10.017 1.00 95.44 217 LEU A O 1
ATOM 1641 N N . LYS A 1 218 ? -21.093 -6.997 9.877 1.00 96.62 218 LYS A N 1
ATOM 1642 C CA . LYS A 1 218 ? -21.987 -7.074 11.041 1.00 96.62 218 LYS A CA 1
ATOM 1643 C C . LYS A 1 218 ? -23.120 -8.088 10.854 1.00 96.62 218 LYS A C 1
ATOM 1645 O O . LYS A 1 218 ? -23.547 -8.684 11.835 1.00 96.62 218 LYS A O 1
ATOM 1650 N N . HIS A 1 219 ? -23.632 -8.248 9.634 1.00 94.94 219 HIS A N 1
ATOM 1651 C CA . HIS A 1 219 ? -24.799 -9.092 9.357 1.00 94.94 219 HIS A CA 1
ATOM 1652 C C . HIS A 1 219 ? -24.444 -10.523 8.935 1.00 94.94 219 HIS A C 1
ATOM 1654 O O . HIS A 1 219 ? -25.058 -11.465 9.421 1.00 94.94 219 HIS A O 1
ATOM 1660 N N . ALA A 1 220 ? -23.482 -10.682 8.027 1.00 92.44 220 ALA A N 1
ATOM 1661 C CA . ALA A 1 220 ? -23.104 -11.960 7.422 1.00 92.44 220 ALA A CA 1
ATOM 1662 C C . ALA A 1 220 ? -21.847 -12.581 8.057 1.00 92.44 220 ALA A C 1
ATOM 1664 O O . ALA A 1 220 ? -21.536 -13.746 7.812 1.00 92.44 220 ALA A O 1
ATOM 1665 N N . GLY A 1 221 ? -21.128 -11.820 8.885 1.00 92.88 221 GLY A N 1
ATOM 1666 C CA . GLY A 1 221 ? -19.942 -12.292 9.583 1.00 92.88 221 GLY A CA 1
ATOM 1667 C C . GLY A 1 221 ? -18.683 -12.381 8.706 1.00 92.88 221 GLY A C 1
ATOM 1668 O O . GLY A 1 221 ? -18.686 -12.060 7.515 1.00 92.88 221 GLY A O 1
ATOM 1669 N N . PRO A 1 222 ? -17.554 -12.800 9.303 1.00 91.88 222 PRO A N 1
ATOM 1670 C CA . PRO A 1 222 ? -16.240 -12.800 8.656 1.00 91.88 222 PRO A CA 1
ATOM 1671 C C . PRO A 1 222 ? -16.017 -13.928 7.633 1.00 91.88 222 PRO A C 1
ATOM 1673 O O . PRO A 1 222 ? -15.001 -13.905 6.941 1.00 91.88 222 PRO A O 1
ATOM 1676 N N . THR A 1 223 ? -16.910 -14.917 7.539 1.00 88.94 223 THR A N 1
ATOM 1677 C CA . THR A 1 223 ? -16.857 -15.998 6.533 1.00 88.94 223 THR A CA 1
ATOM 1678 C C . THR A 1 223 ? -17.402 -15.554 5.179 1.00 88.94 223 THR A C 1
ATOM 1680 O O . THR A 1 223 ? -16.901 -15.984 4.152 1.00 88.94 223 THR A O 1
ATOM 1683 N N . ALA A 1 224 ? -18.348 -14.613 5.148 1.00 83.81 224 ALA A N 1
ATOM 1684 C CA . ALA A 1 224 ? -18.859 -14.032 3.903 1.00 83.81 224 ALA A CA 1
ATOM 1685 C C . ALA A 1 224 ? -17.875 -13.036 3.243 1.00 83.81 224 ALA A C 1
ATOM 1687 O O . ALA A 1 224 ? -18.190 -12.397 2.239 1.00 83.81 224 ALA A O 1
ATOM 1688 N N . PHE A 1 225 ? -16.677 -12.857 3.811 1.00 82.75 225 PHE A N 1
ATOM 1689 C CA . PHE A 1 225 ? -15.750 -11.795 3.432 1.00 82.75 225 PHE A CA 1
ATOM 1690 C C . PHE A 1 225 ? -14.712 -12.232 2.393 1.00 82.75 225 PHE A C 1
ATOM 1692 O O . PHE A 1 225 ? -13.660 -12.779 2.721 1.00 82.75 225 PHE A O 1
ATOM 1699 N N . GLY A 1 226 ? -14.969 -11.885 1.130 1.00 77.81 226 GLY A N 1
ATOM 1700 C CA . GLY A 1 226 ? -14.043 -12.110 0.017 1.00 77.81 226 GLY A CA 1
ATOM 1701 C C . GLY A 1 226 ? -12.986 -11.013 -0.192 1.00 77.81 226 GLY A C 1
ATOM 1702 O O . GLY A 1 226 ? -12.911 -9.997 0.509 1.00 77.81 226 GLY A O 1
ATOM 1703 N N . LYS A 1 227 ? -12.169 -11.185 -1.241 1.00 76.88 227 LYS A N 1
ATOM 1704 C CA . LYS A 1 227 ? -11.077 -10.262 -1.623 1.00 76.88 227 LYS A CA 1
ATOM 1705 C C . LYS A 1 227 ? -11.553 -8.826 -1.880 1.00 76.88 227 LYS A C 1
ATOM 1707 O O . LYS A 1 227 ? -10.867 -7.880 -1.494 1.00 76.88 227 LYS A O 1
ATOM 1712 N N . ALA A 1 228 ? -12.708 -8.660 -2.530 1.00 74.81 228 ALA A N 1
ATOM 1713 C CA . ALA A 1 228 ? -13.270 -7.345 -2.840 1.00 74.81 228 ALA A CA 1
ATOM 1714 C C . ALA A 1 228 ? -13.641 -6.573 -1.563 1.00 74.81 228 ALA A C 1
ATOM 1716 O O . ALA A 1 228 ? -13.246 -5.415 -1.407 1.00 74.81 228 ALA A O 1
ATOM 1717 N N . SER A 1 229 ? -14.318 -7.238 -0.627 1.00 82.69 229 SER A N 1
ATOM 1718 C CA . SER A 1 229 ? -14.732 -6.660 0.653 1.00 82.69 229 SER A CA 1
ATOM 1719 C C . SER A 1 229 ? -13.537 -6.412 1.579 1.00 82.69 229 SER A C 1
ATOM 1721 O O . SER A 1 229 ? -13.511 -5.405 2.281 1.00 82.69 229 SER A O 1
ATOM 1723 N N . CYS A 1 230 ? -12.490 -7.247 1.514 1.00 84.88 230 CYS A N 1
ATOM 1724 C CA . CYS A 1 230 ? -11.252 -7.024 2.263 1.00 84.88 230 CYS A CA 1
ATOM 1725 C C . CYS A 1 230 ? -10.621 -5.663 1.945 1.00 84.88 230 CYS A C 1
ATOM 1727 O O . CYS A 1 230 ? -10.280 -4.932 2.864 1.00 84.88 230 CYS A O 1
ATOM 1729 N N . ARG A 1 231 ? -10.505 -5.284 0.665 1.00 83.69 231 ARG A N 1
ATOM 1730 C CA . ARG A 1 231 ? -9.931 -3.978 0.293 1.00 83.69 231 ARG A CA 1
ATOM 1731 C C . ARG A 1 231 ? -10.739 -2.812 0.865 1.00 83.69 231 ARG A C 1
ATOM 1733 O O . ARG A 1 231 ? -10.161 -1.811 1.264 1.00 83.69 231 ARG A O 1
ATOM 1740 N N . ALA A 1 232 ? -12.063 -2.941 0.912 1.00 89.56 232 ALA A N 1
ATOM 1741 C CA . ALA A 1 232 ? -12.924 -1.909 1.476 1.00 89.56 232 ALA A CA 1
ATOM 1742 C C . ALA A 1 232 ? -12.768 -1.766 3.001 1.00 89.56 232 ALA A C 1
ATOM 1744 O O . ALA A 1 232 ? -13.118 -0.718 3.528 1.00 89.56 232 ALA A O 1
ATOM 1745 N N . LEU A 1 233 ? -12.235 -2.772 3.707 1.00 91.25 233 LEU A N 1
ATOM 1746 C CA . LEU A 1 233 ? -12.029 -2.733 5.159 1.00 91.25 233 LEU A CA 1
ATOM 1747 C C . LEU A 1 233 ? -10.730 -2.050 5.602 1.00 91.25 233 LEU A C 1
ATOM 1749 O O . LEU A 1 233 ? -10.604 -1.815 6.798 1.00 91.25 233 LEU A O 1
ATOM 1753 N N . GLY A 1 234 ? -9.784 -1.750 4.703 1.00 92.12 234 GLY A N 1
ATOM 1754 C CA . GLY A 1 234 ? -8.409 -1.375 5.071 1.00 92.12 234 GLY A CA 1
ATOM 1755 C C . GLY A 1 234 ? -8.317 -0.318 6.173 1.00 92.12 234 GLY A C 1
ATOM 1756 O O . GLY A 1 234 ? -7.854 -0.608 7.274 1.00 92.12 234 GLY A O 1
ATOM 1757 N N . ASP A 1 235 ? -8.865 0.872 5.946 1.00 95.00 235 ASP A N 1
ATOM 1758 C CA . ASP A 1 235 ? -8.765 1.963 6.928 1.00 95.00 235 ASP A CA 1
ATOM 1759 C C . ASP A 1 235 ? -9.499 1.660 8.240 1.00 95.00 235 ASP A C 1
ATOM 1761 O O . ASP A 1 235 ? -9.046 2.040 9.322 1.00 95.00 235 ASP A O 1
ATOM 1765 N N . ALA A 1 236 ? -10.611 0.921 8.159 1.00 96.44 236 ALA A N 1
ATOM 1766 C CA . ALA A 1 236 ? -11.360 0.481 9.331 1.00 96.44 236 ALA A CA 1
ATOM 1767 C C . ALA A 1 236 ? -10.575 -0.559 10.140 1.00 96.44 236 ALA A C 1
ATOM 1769 O O . ALA A 1 236 ? -10.639 -0.544 11.367 1.00 96.44 236 ALA A O 1
ATOM 1770 N N . TYR A 1 237 ? -9.794 -1.414 9.473 1.00 96.75 237 TYR A N 1
ATOM 1771 C CA . TYR A 1 237 ? -8.867 -2.333 10.123 1.00 96.75 237 TYR A CA 1
ATOM 1772 C C . TYR A 1 237 ? -7.815 -1.551 10.907 1.00 96.75 237 TYR A C 1
ATOM 1774 O O . TYR A 1 237 ? -7.635 -1.815 12.093 1.00 96.75 237 TYR A O 1
ATOM 1782 N N . PHE A 1 238 ? -7.178 -0.541 10.304 1.00 97.75 238 PHE A N 1
ATOM 1783 C CA . PHE A 1 238 ? -6.177 0.260 11.014 1.00 97.75 238 PHE A CA 1
ATOM 1784 C C . PHE A 1 238 ? -6.768 0.999 12.219 1.00 97.75 238 PHE A C 1
ATOM 1786 O O . PHE A 1 238 ? -6.194 0.957 13.309 1.00 97.75 238 PHE A O 1
ATOM 1793 N N . ALA A 1 239 ? -7.951 1.599 12.061 1.00 97.44 239 ALA A N 1
ATOM 1794 C CA . ALA A 1 239 ? -8.658 2.243 13.161 1.00 97.44 239 ALA A CA 1
ATOM 1795 C C . ALA A 1 239 ? -9.010 1.246 14.276 1.00 97.44 239 ALA A C 1
ATOM 1797 O O . ALA A 1 239 ? -8.751 1.517 15.447 1.00 97.44 239 ALA A O 1
ATOM 1798 N N . ALA A 1 240 ? -9.556 0.073 13.948 1.00 96.81 240 ALA A N 1
ATOM 1799 C CA . ALA A 1 240 ? -9.934 -0.942 14.931 1.00 96.81 240 ALA A CA 1
ATOM 1800 C C . ALA A 1 240 ? -8.721 -1.519 15.673 1.00 96.81 240 ALA A C 1
ATOM 1802 O O . ALA A 1 240 ? -8.755 -1.666 16.895 1.00 96.81 240 ALA A O 1
ATOM 1803 N N . MET A 1 241 ? -7.634 -1.773 14.947 1.00 96.50 241 MET A N 1
ATOM 1804 C CA . MET A 1 241 ? -6.493 -2.549 15.426 1.00 96.50 241 MET A CA 1
ATOM 1805 C C . MET A 1 241 ? -5.352 -1.729 16.016 1.00 96.50 241 MET A C 1
ATOM 1807 O O . MET A 1 241 ? -4.455 -2.307 16.631 1.00 96.50 241 MET A O 1
ATOM 1811 N N . CYS A 1 242 ? -5.390 -0.404 15.871 1.00 97.06 242 CYS A N 1
ATOM 1812 C CA . CYS A 1 242 ? -4.456 0.486 16.547 1.00 97.06 242 CYS A CA 1
ATOM 1813 C C . CYS A 1 242 ? -4.549 0.302 18.079 1.00 97.06 242 CYS A C 1
ATOM 1815 O O . CYS A 1 242 ? -5.650 0.423 18.630 1.00 97.06 242 CYS A O 1
ATOM 1817 N N . PRO A 1 243 ? -3.452 -0.022 18.788 1.00 95.50 243 PRO A N 1
ATOM 1818 C CA . PRO A 1 243 ? -3.481 -0.205 20.236 1.00 95.50 243 PRO A CA 1
ATOM 1819 C C . PRO A 1 243 ? -3.907 1.061 20.985 1.00 95.50 243 PRO A C 1
ATOM 1821 O O . PRO A 1 243 ? -3.681 2.184 20.532 1.00 95.50 243 PRO A O 1
ATOM 1824 N N . ALA A 1 244 ? -4.473 0.888 22.181 1.00 93.50 244 ALA A N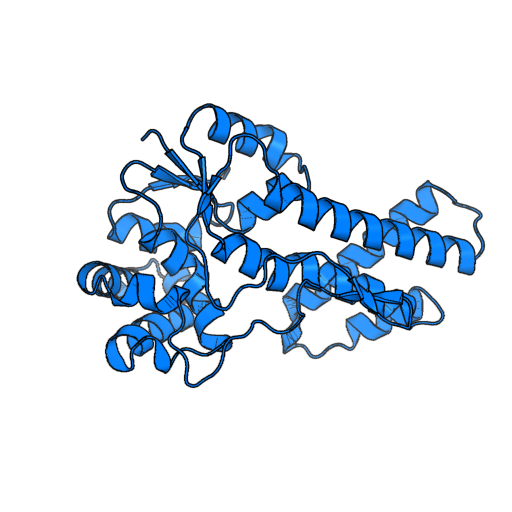 1
ATOM 1825 C CA . ALA A 1 244 ? -4.751 2.014 23.066 1.00 93.50 244 ALA A CA 1
ATOM 1826 C C . ALA A 1 244 ? -3.462 2.807 23.364 1.00 93.50 244 ALA A C 1
ATOM 1828 O O . ALA A 1 244 ? -2.393 2.228 23.554 1.00 93.50 244 ALA A O 1
ATOM 1829 N N . GLY A 1 245 ? -3.560 4.139 23.378 1.00 94.19 245 GLY A N 1
ATOM 1830 C CA . GLY A 1 245 ? -2.416 5.031 23.607 1.00 94.19 245 GLY A CA 1
ATOM 1831 C C . GLY A 1 245 ? -1.477 5.221 22.408 1.00 94.19 245 GLY A C 1
ATOM 1832 O O . GLY A 1 245 ? -0.535 6.015 22.514 1.00 94.19 245 GLY A O 1
ATOM 1833 N N . SER A 1 246 ? -1.741 4.547 21.281 1.00 97.00 246 SER A N 1
ATOM 1834 C CA . SER A 1 246 ? -1.037 4.741 20.008 1.00 97.00 246 SER A CA 1
ATOM 1835 C C . SER A 1 246 ? -1.840 5.621 19.047 1.00 97.00 246 SER A C 1
ATOM 1837 O O . SER A 1 246 ? -3.065 5.712 19.148 1.00 97.00 246 SER A O 1
ATOM 1839 N N . ALA A 1 247 ? -1.148 6.252 18.100 1.00 97.38 247 ALA A N 1
ATOM 1840 C CA . ALA A 1 247 ? -1.768 6.956 16.982 1.00 97.38 247 ALA A CA 1
ATOM 1841 C C . ALA A 1 247 ? -1.630 6.154 15.683 1.00 97.38 247 ALA A C 1
ATOM 1843 O O . ALA A 1 247 ? -0.624 5.475 15.476 1.00 97.38 247 ALA A O 1
ATOM 1844 N N . VAL A 1 248 ? -2.626 6.252 14.799 1.00 98.19 248 VAL A N 1
ATOM 1845 C CA . VAL A 1 248 ? -2.497 5.763 13.421 1.00 98.19 248 VAL A CA 1
ATOM 1846 C C . VAL A 1 248 ? -1.670 6.771 12.632 1.00 98.19 248 VAL A C 1
ATOM 1848 O O . VAL A 1 248 ? -2.098 7.910 12.458 1.00 98.19 248 VAL A O 1
ATOM 1851 N N . LEU A 1 249 ? -0.495 6.361 12.165 1.00 97.69 249 LEU A N 1
ATOM 1852 C CA . LEU A 1 249 ? 0.337 7.159 11.267 1.00 97.69 249 LEU A CA 1
ATOM 1853 C C . LEU A 1 249 ? -0.105 6.859 9.840 1.00 97.69 249 LEU A C 1
ATOM 1855 O O . LEU A 1 249 ? -0.123 5.690 9.466 1.00 97.69 249 LEU A O 1
ATOM 1859 N N . THR A 1 250 ? -0.457 7.892 9.076 1.00 97.12 250 THR A N 1
ATOM 1860 C CA . THR A 1 250 ? -0.909 7.767 7.682 1.00 97.12 250 THR A CA 1
ATOM 1861 C C . THR A 1 250 ? -0.599 9.009 6.865 1.00 97.12 250 THR A C 1
ATOM 1863 O O . THR A 1 250 ? -0.566 10.113 7.400 1.00 97.12 250 THR A O 1
ATOM 1866 N N . THR A 1 251 ? -0.419 8.858 5.553 1.00 95.19 251 THR A N 1
ATOM 1867 C CA . THR A 1 251 ? -0.402 9.991 4.616 1.00 95.19 251 THR A CA 1
ATOM 1868 C C . THR A 1 251 ? -1.800 10.336 4.088 1.00 95.19 251 THR A C 1
ATOM 1870 O O . THR A 1 251 ? -1.940 11.262 3.290 1.00 95.19 251 THR A O 1
ATOM 1873 N N . ASN A 1 252 ? -2.841 9.598 4.496 1.00 92.62 252 ASN A N 1
ATOM 1874 C CA . ASN A 1 252 ? -4.231 9.796 4.085 1.00 92.62 252 ASN A CA 1
ATOM 1875 C C . ASN A 1 252 ? -5.149 10.036 5.296 1.00 92.62 252 ASN A C 1
ATOM 1877 O O . ASN A 1 252 ? -6.076 9.271 5.576 1.00 92.62 252 ASN A O 1
ATOM 1881 N N . SER A 1 253 ? -4.901 11.124 6.029 1.00 94.56 253 SER A N 1
ATOM 1882 C CA . SER A 1 253 ? -5.658 11.462 7.243 1.00 94.56 253 SER A CA 1
ATOM 1883 C C . SER A 1 253 ? -7.169 11.528 7.007 1.00 94.56 253 SER A C 1
ATOM 1885 O O . SER A 1 253 ? -7.937 11.075 7.854 1.00 94.56 253 SER A O 1
ATOM 1887 N N . SER A 1 254 ? -7.602 12.014 5.840 1.00 92.62 254 SER A N 1
ATOM 1888 C CA . SER A 1 254 ? -9.020 12.224 5.525 1.00 92.62 254 SER A CA 1
ATOM 1889 C C . SER A 1 254 ? -9.882 10.961 5.615 1.00 92.62 254 SER A C 1
ATOM 1891 O O . SER A 1 254 ? -11.042 11.048 6.015 1.00 92.62 254 SER A O 1
ATOM 1893 N N . ASP A 1 255 ? -9.329 9.790 5.286 1.00 92.69 255 ASP A N 1
ATOM 1894 C CA . ASP A 1 255 ? -10.089 8.538 5.302 1.00 92.69 255 ASP A CA 1
ATOM 1895 C C . ASP A 1 255 ? -10.001 7.824 6.666 1.00 92.69 255 ASP A C 1
ATOM 1897 O O . ASP A 1 255 ? -10.931 7.117 7.062 1.00 92.69 255 ASP A O 1
ATOM 1901 N N . HIS A 1 256 ? -8.935 8.064 7.439 1.00 96.06 256 HIS A N 1
ATOM 1902 C CA . HIS A 1 256 ? -8.751 7.482 8.773 1.00 96.06 256 HIS A CA 1
ATOM 1903 C C . HIS A 1 256 ? -9.402 8.290 9.902 1.00 96.06 256 HIS A C 1
ATOM 1905 O O . HIS A 1 256 ? -9.811 7.697 10.904 1.00 96.06 256 HIS A O 1
ATOM 1911 N N . LEU A 1 257 ? -9.490 9.619 9.771 1.00 95.62 257 LEU A N 1
ATOM 1912 C CA . LEU A 1 257 ? -9.942 10.526 10.833 1.00 95.62 257 LEU A CA 1
ATOM 1913 C C . LEU A 1 257 ? -11.334 10.169 11.379 1.00 95.62 257 LEU A C 1
ATOM 1915 O O . LEU A 1 257 ? -11.426 9.955 12.591 1.00 95.62 257 LEU A O 1
ATOM 1919 N N . PRO A 1 258 ? -12.393 10.010 10.553 1.00 96.31 258 PRO A N 1
ATOM 1920 C CA . PRO A 1 258 ? -13.724 9.679 11.069 1.00 96.31 258 PRO A CA 1
ATOM 1921 C C . PRO A 1 258 ? -13.739 8.351 11.838 1.00 96.31 258 PRO A C 1
ATOM 1923 O O . PRO A 1 258 ? -14.352 8.226 12.899 1.00 96.31 258 PRO A O 1
ATOM 1926 N N . LEU A 1 259 ? -13.006 7.359 11.329 1.00 97.56 259 LEU A N 1
ATOM 1927 C CA . LEU A 1 259 ? -12.952 6.014 11.895 1.00 97.56 259 LEU A CA 1
ATOM 1928 C C . LEU A 1 259 ? -12.216 6.000 13.237 1.00 97.56 259 LEU A C 1
ATOM 1930 O O . LEU A 1 259 ? -12.734 5.468 14.218 1.00 97.56 259 LEU A O 1
ATOM 1934 N N . CYS A 1 260 ? -11.034 6.611 13.300 1.00 97.50 260 CYS A N 1
ATOM 1935 C CA . CYS A 1 260 ? -10.225 6.652 14.516 1.00 97.50 260 CYS A CA 1
ATOM 1936 C C . CYS A 1 260 ? -10.897 7.496 15.603 1.00 97.50 260 CYS A C 1
ATOM 1938 O O . CYS A 1 260 ? -10.985 7.041 16.745 1.00 97.50 260 CYS A O 1
ATOM 1940 N N . ALA A 1 261 ? -11.453 8.660 15.245 1.00 96.88 261 ALA A N 1
ATOM 1941 C CA . ALA A 1 261 ? -12.160 9.530 16.182 1.00 96.88 261 ALA A CA 1
ATOM 1942 C C . ALA A 1 261 ? -13.349 8.813 16.842 1.00 96.88 261 ALA A C 1
ATOM 1944 O O . ALA A 1 261 ? -13.517 8.894 18.058 1.00 96.88 261 ALA A O 1
ATOM 1945 N N . SER A 1 262 ? -14.113 8.018 16.080 1.00 97.50 262 SER A N 1
ATOM 1946 C CA . SER A 1 262 ? -15.234 7.231 16.623 1.00 97.50 262 SER A CA 1
ATOM 1947 C C . SER A 1 262 ? -14.820 6.214 17.695 1.00 97.50 262 SER A C 1
ATOM 1949 O O . SER A 1 262 ? -15.618 5.844 18.558 1.00 97.50 262 SER A O 1
ATOM 1951 N N . LEU A 1 263 ? -13.558 5.779 17.668 1.00 97.19 263 LEU A N 1
ATOM 1952 C CA . LEU A 1 263 ? -12.971 4.845 18.624 1.00 97.19 263 LEU A CA 1
ATOM 1953 C C . LEU A 1 263 ? -12.109 5.541 19.690 1.00 97.19 263 LEU A C 1
ATOM 1955 O O . LEU A 1 263 ? -11.476 4.851 20.486 1.00 97.19 263 LEU A O 1
ATOM 1959 N N . GLY A 1 264 ? -12.072 6.879 19.716 1.00 96.31 264 GLY A N 1
ATOM 1960 C CA . GLY A 1 264 ? -11.234 7.651 20.638 1.00 96.31 264 GLY A CA 1
ATOM 1961 C C . GLY A 1 264 ? -9.733 7.527 20.356 1.00 96.31 264 GLY A C 1
ATOM 1962 O O . GLY A 1 264 ? -8.926 7.617 21.278 1.00 96.31 264 GLY A O 1
ATOM 1963 N N . LYS A 1 265 ? -9.351 7.273 19.099 1.00 96.81 265 LYS A N 1
ATOM 1964 C CA . LYS A 1 265 ? -7.957 7.116 18.661 1.00 96.81 265 LYS A CA 1
ATOM 1965 C C . LYS A 1 265 ? -7.522 8.305 17.816 1.00 96.81 265 LYS A C 1
ATOM 1967 O O . LYS A 1 265 ? -8.330 8.906 17.111 1.00 96.81 265 LYS A O 1
ATOM 1972 N N . ALA A 1 266 ? -6.232 8.615 17.862 1.00 96.88 266 ALA A N 1
ATOM 1973 C CA . ALA A 1 266 ? -5.664 9.702 17.079 1.00 96.88 266 ALA A CA 1
ATOM 1974 C C . ALA A 1 266 ? -5.158 9.233 15.716 1.00 96.88 266 ALA A C 1
ATOM 1976 O O . ALA A 1 266 ? -4.731 8.088 15.548 1.00 96.88 266 ALA A O 1
ATOM 1977 N N . VAL A 1 267 ? -5.158 10.170 14.774 1.00 97.31 267 VAL A N 1
ATOM 1978 C CA . VAL A 1 267 ? -4.512 10.051 13.469 1.00 97.31 267 VAL A CA 1
ATOM 1979 C C . VAL A 1 267 ? -3.421 11.101 13.405 1.00 97.31 267 VAL A C 1
ATOM 1981 O O . VAL A 1 267 ? -3.646 12.245 13.794 1.00 97.31 267 VAL A O 1
ATOM 1984 N N . VAL A 1 268 ? -2.250 10.713 12.917 1.00 96.69 268 VAL A N 1
ATOM 1985 C CA . VAL A 1 268 ? -1.132 11.622 12.694 1.00 96.69 268 VAL A CA 1
ATOM 1986 C C . VAL A 1 268 ? -0.694 11.488 11.249 1.00 96.69 268 VAL A C 1
ATOM 1988 O O . VAL A 1 268 ? -0.484 10.389 10.740 1.00 96.69 268 VAL A O 1
ATOM 1991 N N . SER A 1 269 ? -0.579 12.635 10.597 1.00 94.31 269 SER A N 1
ATOM 1992 C CA . SER A 1 269 ? -0.192 12.775 9.203 1.00 94.31 269 SER A CA 1
ATOM 1993 C C . SER A 1 269 ? 0.852 13.886 9.101 1.00 94.31 269 SER A C 1
ATOM 1995 O O . SER A 1 269 ? 0.821 14.815 9.911 1.00 94.31 269 SER A O 1
ATOM 1997 N N . PRO A 1 270 ? 1.782 13.814 8.135 1.00 85.31 270 PRO A N 1
ATOM 1998 C CA . PRO A 1 270 ? 2.723 14.900 7.866 1.00 85.31 270 PRO A CA 1
ATOM 1999 C C . PRO A 1 270 ? 2.043 16.165 7.319 1.00 85.31 270 PRO A C 1
ATOM 2001 O O . PRO A 1 270 ? 2.686 17.210 7.238 1.00 85.31 270 PRO A O 1
ATOM 2004 N N . LYS A 1 271 ? 0.778 16.054 6.897 1.00 64.56 271 LYS A N 1
ATOM 2005 C CA . LYS A 1 271 ? -0.053 17.118 6.328 1.00 64.56 271 LYS A CA 1
ATOM 2006 C C . LYS A 1 271 ? -1.424 17.148 6.985 1.00 64.56 271 LYS A C 1
ATOM 2008 O O . LYS A 1 271 ? -1.996 16.043 7.173 1.00 64.56 271 LYS A O 1
#

pLDDT: mean 91.84, std 7.32, range [59.88, 98.25]

Sequence (271 aa):
MSGSFLDTTVVVELAEESDLAKTWGLPYIAGNQPAQTPYYALKELLAGRVRILCDAHNRLQAAENVGEALMALARMPGVAGRKKDAAIQSLAAALSTAFETNPTGGRDDIKREMLQDLALKVSRLWRNARKTNGIKIIQPLACFNNGSLSHGPTGELRGPADSFNCLESERCAAAAYIHDNAASLSKLIDALHPNNLDPAAAAKNENQKRRKALKELKHAGPTAFGKASCRALGDAYFAAMCPAGSAVLTTNSSDHLPLCASLGKAVVSPK

Foldseek 3Di:
DAEEEEALALLQCQLLVHPCCVVPVVVVPVRRPQAEYEVLSLVVCLVAVLVLLLLLLQLLLPDPALVSSLVVLVPPDCVCPVSSVSSNVLSVVLLVVLCVVPVPDDRVSSSVSSNVVSVVSSQSSLVRSVDPPSYYYDQDWPQDDNDHWDADPSRRIDDRPNDRNLDLQDQGSLLQLLQVPLVLLVLQLVLLDLVNDDVVSVPDPLSVLLSVLSVCCNPVNRSNDDPSSSVSCRLLSSLSVADPPYAYEDQCCPVNVSSNVSVVHHHDHPD